Protein AF-A0A4P9Z261-F1 (afdb_monomer)

Mean predicted aligned error: 14.01 Å

InterPro domains:
  IPR010482 TECPR1-like, DysF domain [PF06398] (8-209)
  IPR052816 Peroxisomal Membrane Protein PEX28-32 [PTHR28304] (6-198)

Organism: NCBI:txid1712513

Secondary structure (DSSP, 8-state):
-----------HHHHHHHHHHHHHHHHHHHHHHHHHHHHHHTTSSHHHHHHHHHHHHHHTTSHHHHHHHHHHHHHHHHHHHHHHHHHHHHHHHHT-PPPP-------PPP------STHHHHHHHHHHHHHHHHHHHHHHHHHHHHHHHHHTSTTSHHHHHHHHHHHHHHHHHHHHHHHHS-HHHHHHHHHHHHHHHTSHHHHHHHHHHHHHHHHHHHHHHHTS--PPP-----

Radius of gyration: 29.25 Å; Cα contacts (8 Å, |Δi|>4): 83; chains: 1; bounding box: 106×63×61 Å

Sequence (234 aa):
MARSIQPLSLNLVTRTPKNTQRFVQRAGALGAAENAVKYIMTWQSPSTTMLCMVGYALLCLYPILITIIPHLVILHLIISNYFKRAQEIAMVRSGKRSPRRQEKQQHSPFIPLSVSSAASVAEYKANMQYIQNFMGTFADTYDVVAAQLHHLSWADPQYTANLFKMVLGAIAGTLLVFYIVPTHWIFLAVGEFAFVANTAVVKAFADTIVPVLLERANVKLGNAPRFPPKQAKR

pLDDT: mean 77.03, std 15.09, range [32.34, 92.38]

Structure (mmCIF, N/CA/C/O backbone):
data_AF-A0A4P9Z261-F1
#
_entry.id   AF-A0A4P9Z261-F1
#
loop_
_atom_site.group_PDB
_atom_site.id
_atom_site.type_symbol
_atom_site.label_atom_id
_atom_site.label_alt_id
_atom_site.label_comp_id
_atom_site.label_asym_id
_atom_site.label_entity_id
_atom_site.label_seq_id
_atom_site.pdbx_PDB_ins_code
_atom_site.Cartn_x
_atom_site.Cartn_y
_atom_site.Cartn_z
_atom_site.occupancy
_atom_site.B_iso_or_equiv
_atom_site.auth_seq_id
_atom_site.auth_comp_id
_atom_site.auth_asym_id
_atom_site.auth_atom_id
_atom_site.pdbx_PDB_model_num
ATOM 1 N N . MET A 1 1 ? 61.392 -6.344 -3.416 1.00 40.34 1 MET A N 1
ATOM 2 C CA . MET A 1 1 ? 60.302 -5.434 -2.995 1.00 40.34 1 MET A CA 1
ATOM 3 C C . MET A 1 1 ? 59.003 -6.227 -2.920 1.00 40.34 1 MET A C 1
ATOM 5 O O . MET A 1 1 ? 58.372 -6.450 -3.945 1.00 40.34 1 MET A O 1
ATOM 9 N N . ALA A 1 2 ? 58.646 -6.735 -1.738 1.00 37.25 2 ALA A N 1
ATOM 10 C CA . ALA A 1 2 ? 57.408 -7.484 -1.537 1.00 37.25 2 ALA A CA 1
ATOM 11 C C . ALA A 1 2 ? 56.255 -6.500 -1.285 1.00 37.25 2 ALA A C 1
ATOM 13 O O . ALA A 1 2 ? 56.288 -5.730 -0.328 1.00 37.25 2 ALA A O 1
ATOM 14 N N . ARG A 1 3 ? 55.258 -6.496 -2.174 1.00 44.88 3 ARG A N 1
ATOM 15 C CA . ARG A 1 3 ? 54.004 -5.752 -2.003 1.00 44.88 3 ARG A CA 1
ATOM 16 C C . ARG A 1 3 ? 53.225 -6.419 -0.870 1.00 44.88 3 ARG A C 1
ATOM 18 O O . ARG A 1 3 ? 52.792 -7.559 -1.021 1.00 44.88 3 ARG A O 1
ATOM 25 N N . SER A 1 4 ? 53.060 -5.731 0.254 1.00 46.19 4 SER A N 1
ATOM 26 C CA . SER A 1 4 ? 52.169 -6.170 1.323 1.00 46.19 4 SER A CA 1
ATOM 27 C C . SER A 1 4 ? 50.731 -6.172 0.801 1.00 46.19 4 SER A C 1
ATOM 29 O O . SER A 1 4 ? 50.139 -5.133 0.516 1.00 46.19 4 SER A O 1
ATOM 31 N N . ILE A 1 5 ? 50.167 -7.366 0.643 1.00 52.31 5 ILE A N 1
ATOM 32 C CA . ILE A 1 5 ? 48.731 -7.551 0.461 1.00 52.31 5 ILE A CA 1
ATOM 33 C C . ILE A 1 5 ? 48.114 -7.232 1.824 1.00 52.31 5 ILE A C 1
ATOM 35 O O . ILE A 1 5 ? 48.083 -8.084 2.707 1.00 52.31 5 IL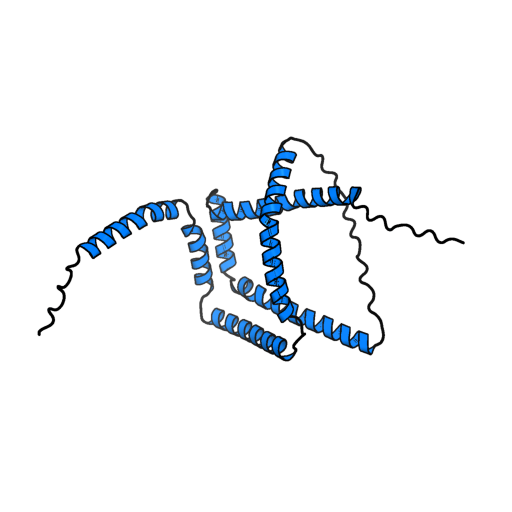E A O 1
ATOM 39 N N . GLN A 1 6 ? 47.689 -5.985 2.039 1.00 54.00 6 GLN A N 1
ATOM 40 C CA . GLN A 1 6 ? 46.790 -5.668 3.146 1.00 54.00 6 GLN A CA 1
ATOM 41 C C . GLN A 1 6 ? 45.538 -6.532 2.951 1.00 54.00 6 GLN A C 1
ATOM 43 O O . GLN A 1 6 ? 44.856 -6.355 1.935 1.00 54.00 6 GLN A O 1
ATOM 48 N N . PRO A 1 7 ? 45.209 -7.472 3.860 1.00 48.69 7 PRO A N 1
ATOM 49 C CA . PRO A 1 7 ? 43.904 -8.091 3.796 1.00 48.69 7 PRO A CA 1
ATOM 50 C C . PRO A 1 7 ? 42.915 -6.952 4.008 1.00 48.69 7 PRO A C 1
ATOM 52 O O . PRO A 1 7 ? 43.017 -6.210 4.986 1.00 48.69 7 PRO A O 1
ATOM 55 N N . LEU A 1 8 ? 41.994 -6.770 3.065 1.00 55.62 8 LEU A N 1
ATOM 56 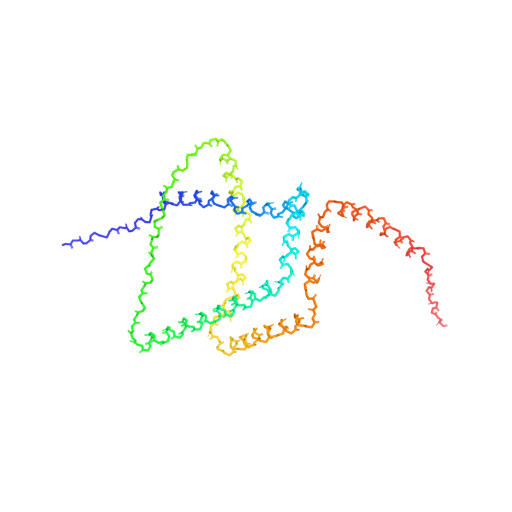C CA . LEU A 1 8 ? 40.829 -5.923 3.258 1.00 55.62 8 LEU A CA 1
ATOM 57 C C . LEU A 1 8 ? 40.027 -6.571 4.395 1.00 55.62 8 LEU A C 1
ATOM 59 O O . LEU A 1 8 ? 39.125 -7.369 4.148 1.00 55.62 8 LEU A O 1
ATOM 63 N N . SER A 1 9 ? 40.434 -6.325 5.644 1.00 56.72 9 SER A N 1
ATOM 64 C CA . SER A 1 9 ? 39.784 -6.841 6.836 1.00 56.72 9 SER A CA 1
ATOM 65 C C . SER A 1 9 ? 38.456 -6.117 6.920 1.00 56.72 9 SER A C 1
ATOM 67 O O . SER A 1 9 ? 38.312 -5.000 7.420 1.00 56.72 9 SER A O 1
ATOM 69 N N . LEU A 1 10 ? 37.469 -6.741 6.291 1.00 58.31 10 LEU A N 1
ATOM 70 C CA . LEU A 1 10 ? 36.079 -6.375 6.381 1.00 58.31 10 LEU A CA 1
ATOM 71 C C . LEU A 1 10 ? 35.785 -6.371 7.888 1.00 58.31 10 LEU A C 1
ATOM 73 O O . LEU A 1 10 ? 35.791 -7.422 8.523 1.00 58.31 10 LEU A O 1
ATOM 77 N N . ASN A 1 11 ? 35.679 -5.175 8.481 1.00 63.56 11 ASN A N 1
ATOM 78 C CA . ASN A 1 11 ? 35.561 -4.936 9.925 1.00 63.56 11 ASN A CA 1
ATOM 79 C C . ASN A 1 11 ? 34.188 -5.420 10.450 1.00 63.56 11 ASN A C 1
ATOM 81 O O . ASN A 1 11 ? 33.445 -4.661 11.068 1.00 63.56 11 ASN A O 1
ATOM 85 N N . LEU A 1 12 ? 33.810 -6.669 10.166 1.00 66.38 12 LEU A N 1
ATOM 86 C CA . LEU A 1 12 ? 32.519 -7.270 10.497 1.00 66.38 12 LEU A CA 1
ATOM 87 C C . LEU A 1 12 ? 32.333 -7.329 12.004 1.00 66.38 12 LEU A C 1
ATOM 89 O O . LEU A 1 12 ? 31.300 -6.920 12.517 1.00 66.38 12 LEU A O 1
ATOM 93 N N . VAL A 1 13 ? 33.360 -7.779 12.722 1.00 71.31 13 VAL A N 1
ATOM 94 C CA . VAL A 1 13 ? 33.266 -8.026 14.165 1.00 71.31 13 VAL A CA 1
ATOM 95 C C . VAL A 1 13 ? 33.044 -6.726 14.948 1.00 71.31 13 VAL A C 1
ATOM 97 O O . VAL A 1 13 ? 32.365 -6.729 15.968 1.00 71.31 13 VAL A O 1
ATOM 100 N N . THR A 1 14 ? 33.543 -5.589 14.453 1.00 68.44 14 THR A N 1
ATOM 101 C CA . THR A 1 14 ? 33.426 -4.292 15.142 1.00 68.44 14 THR A CA 1
ATOM 102 C C . THR A 1 14 ? 32.333 -3.387 14.573 1.00 68.44 14 THR A C 1
ATOM 104 O O . THR A 1 14 ? 31.726 -2.621 15.327 1.00 68.44 14 THR A O 1
ATOM 107 N N . ARG A 1 15 ? 32.051 -3.441 13.262 1.00 69.00 15 ARG A N 1
ATOM 108 C CA . ARG A 1 15 ? 31.042 -2.579 12.622 1.00 69.00 15 ARG A CA 1
ATOM 109 C C . ARG A 1 15 ? 29.670 -3.218 12.482 1.00 69.00 15 ARG A C 1
ATOM 111 O O . ARG A 1 15 ? 28.689 -2.485 12.584 1.00 69.00 15 ARG A O 1
ATOM 118 N N . THR A 1 16 ? 29.568 -4.530 12.276 1.00 77.00 16 THR A N 1
ATOM 119 C CA . THR A 1 16 ? 28.262 -5.190 12.122 1.00 77.00 16 THR A CA 1
ATOM 120 C C . THR A 1 16 ? 27.400 -5.024 13.372 1.00 77.00 16 THR A C 1
ATOM 122 O O . THR A 1 16 ? 26.280 -4.545 13.217 1.00 77.00 16 THR A O 1
ATOM 125 N N . PRO A 1 17 ? 27.895 -5.254 14.608 1.00 77.81 17 PRO A N 1
ATOM 126 C CA . PRO A 1 17 ? 27.075 -5.061 15.805 1.00 77.81 17 PRO A CA 1
ATOM 127 C C . PRO A 1 17 ? 26.561 -3.624 15.947 1.00 77.81 17 PRO A C 1
ATOM 129 O O . PRO A 1 17 ? 25.385 -3.411 16.225 1.00 77.81 17 PRO A O 1
ATOM 132 N N . LYS A 1 18 ? 27.414 -2.625 15.670 1.00 72.56 18 LYS A N 1
ATOM 133 C CA . LYS A 1 18 ? 27.039 -1.202 15.737 1.00 72.56 18 LYS A CA 1
ATOM 134 C C . LYS A 1 18 ? 25.989 -0.827 14.687 1.00 72.56 18 LYS A C 1
ATOM 136 O O . LYS A 1 18 ? 25.045 -0.099 14.988 1.00 72.56 18 LYS A O 1
ATOM 141 N N . ASN A 1 19 ? 26.133 -1.329 13.462 1.00 76.50 19 ASN A N 1
ATOM 142 C CA . ASN A 1 19 ? 25.175 -1.084 12.386 1.00 76.50 19 ASN A CA 1
ATOM 143 C C . ASN A 1 19 ? 23.840 -1.796 12.642 1.00 76.50 19 ASN A C 1
ATOM 145 O O . ASN A 1 19 ? 22.790 -1.186 12.450 1.00 76.50 19 ASN A O 1
ATOM 149 N N . THR A 1 20 ? 23.870 -3.037 13.130 1.00 81.94 20 THR A N 1
ATOM 150 C CA . THR A 1 20 ? 22.670 -3.798 13.502 1.00 81.94 20 THR A CA 1
ATOM 151 C C . THR A 1 20 ? 21.949 -3.142 14.670 1.00 81.94 20 THR A C 1
ATOM 153 O O . THR A 1 20 ? 20.739 -2.964 14.606 1.00 81.94 20 THR A O 1
ATOM 156 N N . GLN A 1 21 ? 22.668 -2.680 15.695 1.00 80.56 21 GLN A N 1
ATOM 157 C CA . GLN A 1 21 ? 22.062 -1.938 16.799 1.00 80.56 21 GLN A CA 1
ATOM 158 C C . GLN A 1 21 ? 21.349 -0.676 16.294 1.00 80.56 21 GLN A C 1
ATOM 160 O O . GLN A 1 21 ? 20.202 -0.423 16.659 1.00 80.56 21 GLN A O 1
ATOM 165 N N . ARG A 1 22 ? 21.987 0.085 15.396 1.00 75.50 22 ARG A N 1
ATOM 166 C CA . ARG A 1 22 ? 21.366 1.266 14.781 1.00 75.50 22 ARG A CA 1
ATOM 167 C C . ARG A 1 22 ? 20.146 0.908 13.930 1.00 75.50 22 ARG A C 1
ATOM 169 O O . ARG A 1 22 ? 19.166 1.650 13.929 1.00 75.50 22 ARG A O 1
ATOM 176 N N . PHE A 1 23 ? 20.205 -0.199 13.195 1.00 82.19 23 PHE A N 1
ATOM 177 C CA . PHE A 1 23 ? 19.080 -0.707 12.415 1.00 82.19 23 PHE A CA 1
ATOM 178 C C . PHE A 1 23 ? 17.898 -1.060 13.321 1.00 82.19 23 PHE A C 1
ATOM 180 O O . PHE A 1 23 ? 16.792 -0.594 13.077 1.00 82.19 23 PHE A O 1
ATOM 187 N N . VAL A 1 24 ? 18.142 -1.779 14.415 1.00 84.50 24 VAL A N 1
ATOM 188 C CA . VAL A 1 24 ? 17.110 -2.221 15.366 1.00 84.50 24 VAL A CA 1
ATOM 189 C C . VAL A 1 24 ? 16.448 -1.044 16.067 1.00 84.50 24 VAL A C 1
ATOM 191 O O . VAL A 1 24 ? 15.228 -1.006 16.194 1.00 84.50 24 VAL A O 1
ATOM 194 N N . GLN A 1 25 ? 17.229 -0.035 16.450 1.00 81.19 25 GLN A N 1
ATOM 195 C CA . GLN A 1 25 ? 16.688 1.202 17.017 1.00 81.19 25 GLN A CA 1
ATOM 196 C C . GLN A 1 25 ? 15.780 1.943 16.027 1.00 81.19 25 GLN A C 1
ATOM 198 O O . GLN A 1 25 ? 14.743 2.471 16.415 1.00 81.19 25 GLN A O 1
ATOM 203 N N . ARG A 1 26 ? 16.136 1.965 14.736 1.00 78.50 26 ARG A N 1
ATOM 204 C CA . ARG A 1 26 ? 15.316 2.601 13.692 1.00 78.50 26 ARG A CA 1
ATOM 205 C C . ARG A 1 26 ? 14.093 1.775 13.309 1.00 78.50 26 ARG A C 1
ATOM 207 O O . ARG A 1 26 ? 13.057 2.356 13.008 1.00 78.50 26 ARG A O 1
ATOM 214 N N . ALA A 1 27 ? 14.197 0.449 13.345 1.00 80.75 27 ALA A N 1
ATOM 215 C CA . ALA A 1 27 ? 13.081 -0.449 13.073 1.00 80.75 27 ALA A CA 1
ATOM 216 C C . ALA A 1 27 ? 11.939 -0.267 14.085 1.00 80.75 27 ALA A C 1
ATOM 218 O O . ALA A 1 27 ? 10.779 -0.406 13.711 1.00 80.75 27 ALA A O 1
ATOM 219 N N . GLY A 1 28 ? 12.246 0.140 15.322 1.00 81.50 28 GLY A N 1
ATOM 220 C CA . GLY A 1 28 ? 11.226 0.502 16.309 1.00 81.50 28 GLY A CA 1
ATOM 221 C C . GLY A 1 28 ? 10.302 1.634 15.860 1.00 81.50 28 GLY A C 1
ATOM 222 O O . GLY A 1 28 ? 9.102 1.566 16.099 1.00 81.50 28 GLY A O 1
ATOM 223 N N . ALA A 1 29 ? 10.812 2.632 15.130 1.00 83.00 29 ALA A N 1
ATOM 224 C CA . ALA A 1 29 ? 9.970 3.696 14.578 1.00 83.00 29 ALA A CA 1
ATOM 225 C C . ALA A 1 29 ? 8.998 3.166 13.508 1.00 83.00 29 ALA A C 1
ATOM 227 O O . ALA A 1 29 ? 7.858 3.619 13.433 1.00 83.00 29 ALA A O 1
ATOM 228 N N . LEU A 1 30 ? 9.430 2.183 12.710 1.00 84.69 30 LEU A N 1
ATOM 229 C CA . LEU A 1 30 ? 8.577 1.533 11.713 1.00 84.69 30 LEU A CA 1
ATOM 230 C C . LEU A 1 30 ? 7.489 0.681 12.385 1.00 84.69 30 LEU A C 1
ATOM 232 O O . LEU A 1 30 ? 6.319 0.796 12.027 1.00 84.69 30 LEU A O 1
ATOM 236 N N . GLY A 1 31 ? 7.851 -0.087 13.417 1.00 84.81 31 GLY A N 1
ATOM 237 C CA . GLY A 1 31 ? 6.887 -0.845 14.217 1.00 84.81 31 GLY A CA 1
ATOM 238 C C . GLY A 1 31 ? 5.896 0.052 14.963 1.00 84.81 31 GLY A C 1
ATOM 239 O O . GLY A 1 31 ? 4.706 -0.249 15.012 1.00 84.81 31 GLY A O 1
ATOM 240 N N . ALA A 1 32 ? 6.347 1.197 15.484 1.00 85.50 32 ALA A N 1
ATOM 241 C CA . ALA A 1 32 ? 5.471 2.195 16.093 1.00 85.50 32 ALA A CA 1
ATOM 242 C C . ALA A 1 32 ? 4.489 2.796 15.075 1.00 85.50 32 ALA A C 1
ATOM 244 O O . ALA A 1 32 ? 3.315 2.959 15.398 1.00 85.50 32 ALA A O 1
ATOM 245 N N . ALA A 1 33 ? 4.935 3.073 13.846 1.00 86.69 33 ALA A N 1
ATOM 246 C CA . ALA A 1 33 ? 4.063 3.558 12.778 1.00 86.69 33 ALA A CA 1
ATOM 247 C C . ALA A 1 33 ? 2.996 2.519 12.395 1.00 86.69 33 ALA A C 1
ATOM 249 O O . ALA A 1 33 ? 1.818 2.856 12.291 1.00 86.69 33 ALA A O 1
ATOM 250 N N . GLU A 1 34 ? 3.379 1.249 12.252 1.00 89.19 34 GLU A N 1
ATOM 251 C CA . GLU A 1 34 ? 2.431 0.162 11.988 1.00 89.19 34 GLU A CA 1
ATOM 252 C C . GLU A 1 34 ? 1.410 0.010 13.124 1.00 89.19 34 GLU A C 1
ATOM 254 O O . GLU A 1 34 ? 0.204 -0.086 12.881 1.00 89.19 34 GLU A O 1
ATOM 259 N N . ASN A 1 35 ? 1.879 0.045 14.373 1.00 87.50 35 ASN A N 1
ATOM 260 C CA . ASN A 1 35 ? 1.012 -0.010 15.543 1.00 87.50 35 ASN A CA 1
ATOM 261 C C . ASN A 1 35 ? 0.086 1.204 15.620 1.00 87.50 35 ASN A C 1
ATOM 263 O O . ASN A 1 35 ? -1.070 1.033 15.984 1.00 87.50 35 ASN A O 1
ATOM 267 N N . ALA A 1 36 ? 0.538 2.398 15.232 1.00 87.12 36 ALA A N 1
ATOM 268 C CA . ALA A 1 36 ? -0.306 3.587 15.158 1.00 87.12 36 ALA A CA 1
ATOM 269 C C . ALA A 1 36 ? -1.416 3.428 14.106 1.00 87.12 36 ALA A C 1
ATOM 271 O O . ALA A 1 36 ? -2.572 3.735 14.390 1.00 87.12 36 ALA A O 1
ATOM 272 N N . VAL A 1 37 ? -1.105 2.879 12.926 1.00 87.44 37 VAL A N 1
ATOM 273 C CA . VAL A 1 37 ? -2.120 2.576 11.900 1.00 87.44 37 VAL A CA 1
ATOM 274 C C . VAL A 1 37 ? -3.140 1.570 12.431 1.00 87.44 37 VAL A C 1
ATOM 276 O O . VAL A 1 37 ? -4.344 1.801 12.326 1.00 87.44 37 VAL A O 1
ATOM 279 N N . LYS A 1 38 ? -2.681 0.484 13.063 1.00 87.06 38 LYS A N 1
ATOM 280 C CA . LYS A 1 38 ? -3.559 -0.511 13.701 1.00 87.06 38 LYS A CA 1
ATOM 281 C C . LYS A 1 38 ? -4.399 0.105 14.819 1.00 87.06 38 LYS A C 1
ATOM 283 O O . LYS A 1 38 ? -5.580 -0.207 14.938 1.00 87.06 38 LYS A O 1
ATOM 288 N N . TYR A 1 39 ? -3.811 0.984 15.618 1.00 87.62 39 TYR A N 1
ATOM 289 C CA . TYR A 1 39 ? -4.461 1.683 16.722 1.00 87.62 39 TYR A CA 1
ATOM 290 C C . TYR A 1 39 ? -5.597 2.591 16.231 1.00 87.62 39 TYR A C 1
ATOM 292 O O . TYR A 1 39 ? -6.704 2.528 16.765 1.00 87.62 39 TYR A O 1
ATOM 300 N N . ILE A 1 40 ? -5.352 3.355 15.160 1.00 88.50 40 ILE A N 1
ATOM 301 C CA . ILE A 1 40 ? -6.361 4.182 14.482 1.00 88.50 40 ILE A CA 1
ATOM 302 C C . ILE A 1 40 ? -7.449 3.291 13.873 1.00 88.50 40 ILE A C 1
ATOM 304 O O . ILE A 1 40 ? -8.633 3.502 14.114 1.00 88.50 40 ILE A O 1
ATOM 308 N N . MET A 1 41 ? -7.070 2.242 13.135 1.00 84.81 41 MET A N 1
ATOM 309 C CA . MET A 1 41 ? -8.047 1.328 12.538 1.00 84.81 41 MET A CA 1
ATOM 310 C C . MET A 1 41 ? -8.929 0.650 13.591 1.00 84.81 41 MET A C 1
ATOM 312 O O . MET A 1 41 ? -10.112 0.450 13.343 1.00 84.81 41 MET A O 1
ATOM 316 N N . THR A 1 42 ? -8.385 0.288 14.755 1.00 86.19 42 THR A N 1
ATOM 317 C CA . THR A 1 42 ? -9.122 -0.383 15.845 1.00 86.19 42 THR A CA 1
ATOM 318 C C . THR A 1 42 ? -9.900 0.567 16.756 1.00 86.19 42 THR A C 1
ATOM 320 O O . THR A 1 42 ? -10.489 0.102 17.730 1.00 86.19 42 THR A O 1
ATOM 323 N N . TRP A 1 43 ? -9.958 1.867 16.438 1.00 86.75 43 TRP A N 1
ATOM 324 C CA . TRP A 1 43 ? -10.710 2.876 17.197 1.00 86.75 43 TRP A CA 1
ATOM 325 C C . TRP A 1 43 ? -10.295 3.012 18.670 1.00 86.75 43 TRP A C 1
ATOM 327 O O . TRP A 1 43 ? -11.112 3.386 19.512 1.00 86.75 43 TRP A O 1
ATOM 337 N N . GLN A 1 44 ? -9.033 2.739 19.017 1.00 85.69 44 GLN A N 1
ATOM 338 C CA . GLN A 1 44 ? -8.611 2.818 20.420 1.00 85.69 44 GLN A CA 1
ATOM 339 C C . GLN A 1 44 ? -8.609 4.255 20.974 1.00 85.69 44 GLN A C 1
ATOM 341 O O . GLN A 1 44 ? -8.956 4.444 22.139 1.00 85.69 44 GLN A O 1
ATOM 346 N N . SER A 1 45 ? -8.286 5.271 20.157 1.00 86.62 45 SER A N 1
ATOM 347 C CA . SER A 1 45 ? -8.603 6.676 20.462 1.00 86.62 45 SER A CA 1
ATOM 348 C C . SER A 1 45 ? -9.614 7.233 19.450 1.00 86.62 45 SER A C 1
ATOM 350 O O . SER A 1 45 ? -9.276 7.485 18.286 1.00 86.62 45 SER A O 1
ATOM 352 N N . PRO A 1 46 ? -10.874 7.471 19.851 1.00 84.62 46 PRO A N 1
ATOM 353 C CA . PRO A 1 46 ? -11.898 7.923 18.914 1.00 84.62 46 PRO A CA 1
ATOM 354 C C . PRO A 1 46 ? -11.609 9.327 18.366 1.00 84.62 46 PRO A C 1
ATOM 356 O O . PRO A 1 46 ? -11.879 9.586 17.201 1.00 84.62 46 PRO A O 1
ATOM 359 N N . SER A 1 47 ? -10.999 10.224 19.149 1.00 89.19 47 SER A N 1
ATOM 360 C CA . SER A 1 47 ? -10.682 11.592 18.712 1.00 89.19 47 SER A CA 1
ATOM 361 C C . SER A 1 47 ? -9.624 11.638 17.603 1.00 89.19 47 SER A C 1
ATOM 363 O O . SER A 1 47 ? -9.825 12.304 16.589 1.00 89.19 47 SER A O 1
ATOM 365 N N . THR A 1 48 ? -8.517 10.904 17.756 1.00 87.62 48 THR A N 1
ATOM 366 C CA 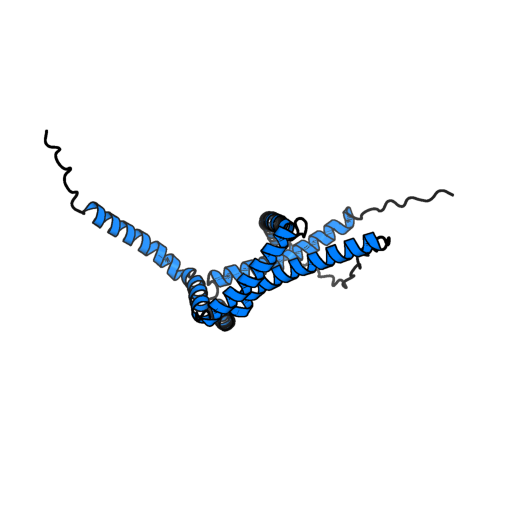. THR A 1 48 ? -7.477 10.803 16.718 1.00 87.62 48 THR A CA 1
ATOM 367 C C . THR A 1 48 ? -8.007 10.081 15.487 1.00 87.62 48 THR A C 1
ATOM 369 O O . THR A 1 48 ? -7.730 10.504 14.370 1.00 87.62 48 THR A O 1
ATOM 372 N N . THR A 1 49 ? -8.808 9.031 15.684 1.00 90.25 49 THR A N 1
ATOM 373 C CA . THR A 1 49 ? -9.406 8.272 14.578 1.00 90.25 49 THR A CA 1
ATOM 374 C C . THR A 1 49 ? -10.359 9.139 13.763 1.00 90.25 49 THR A C 1
ATOM 376 O O . THR A 1 49 ? -10.214 9.201 12.548 1.00 90.25 49 THR A O 1
ATOM 379 N N . MET A 1 50 ? -11.239 9.902 14.418 1.00 88.44 50 MET A N 1
ATOM 380 C CA . MET A 1 50 ? -12.122 10.865 13.752 1.00 88.44 50 MET A CA 1
ATOM 381 C C . MET A 1 50 ? -11.338 11.931 12.983 1.00 88.44 50 MET A C 1
ATOM 383 O O . MET A 1 50 ? -11.668 12.227 11.838 1.00 88.44 50 MET A O 1
ATOM 387 N N . LEU A 1 51 ? -10.266 12.481 13.566 1.00 91.50 51 LEU A N 1
ATOM 388 C CA . LEU A 1 51 ? -9.406 13.437 12.865 1.00 91.50 51 LEU A CA 1
ATOM 389 C C . LEU A 1 51 ? -8.751 12.809 11.622 1.00 91.50 51 LEU A C 1
ATOM 391 O O . LEU A 1 51 ? -8.699 13.441 10.567 1.00 91.50 51 LEU A O 1
ATOM 395 N N . CYS A 1 52 ? -8.280 11.564 11.724 1.00 88.81 52 CYS A N 1
ATOM 396 C CA . CYS A 1 52 ? -7.734 10.818 10.593 1.00 88.81 52 CYS A CA 1
ATOM 397 C C . CYS A 1 52 ? -8.792 10.509 9.527 1.00 88.81 52 CYS A C 1
ATOM 399 O O . CYS A 1 52 ? -8.469 10.593 8.346 1.00 88.81 52 CYS A O 1
ATOM 401 N N . MET A 1 53 ? -10.033 10.205 9.914 1.00 88.50 53 MET A N 1
ATOM 402 C CA . MET A 1 53 ? -11.149 9.991 8.985 1.00 88.50 53 MET A CA 1
ATOM 403 C C . MET A 1 53 ? -11.500 11.277 8.244 1.00 88.50 53 MET A C 1
ATOM 405 O O . MET A 1 53 ? -11.560 11.272 7.022 1.00 88.50 53 MET A O 1
ATOM 409 N N . VAL A 1 54 ? -11.577 12.417 8.937 1.00 89.50 54 VAL A N 1
ATOM 410 C CA . VAL A 1 54 ? -11.750 13.726 8.282 1.00 89.50 54 VAL A CA 1
ATOM 411 C C . VAL A 1 54 ? -10.588 14.021 7.327 1.00 89.50 54 VAL A C 1
ATOM 413 O O . VAL A 1 54 ? -10.810 14.435 6.191 1.00 89.50 54 VAL A O 1
ATOM 416 N N . GLY A 1 55 ? -9.345 13.765 7.745 1.00 89.44 55 GLY A N 1
ATOM 417 C CA . GLY A 1 55 ? -8.173 13.904 6.876 1.00 89.44 55 GLY A CA 1
ATOM 418 C C . GLY A 1 55 ? -8.231 12.990 5.646 1.00 89.44 55 GLY A C 1
ATOM 419 O O . GLY A 1 55 ? -7.899 13.417 4.540 1.00 89.44 55 GLY A O 1
ATOM 420 N N . TYR A 1 56 ? -8.702 11.756 5.816 1.00 87.56 56 TYR A N 1
ATOM 421 C CA . TYR A 1 56 ? -8.916 10.799 4.734 1.00 87.56 56 TYR A CA 1
ATOM 422 C C . TYR A 1 56 ? -10.054 11.230 3.796 1.00 87.56 56 TYR A C 1
ATOM 424 O O . TYR A 1 56 ? -9.895 11.159 2.578 1.00 87.56 56 TYR A O 1
ATOM 432 N N . ALA A 1 57 ? -11.163 11.743 4.328 1.00 86.56 57 ALA A N 1
ATOM 433 C CA . ALA A 1 57 ? -12.269 12.285 3.548 1.00 86.56 57 ALA A CA 1
ATOM 434 C C . ALA A 1 57 ? -11.808 13.473 2.688 1.00 86.56 57 ALA A C 1
ATOM 436 O O . ALA A 1 57 ? -12.125 13.531 1.500 1.00 86.56 57 ALA A O 1
ATOM 437 N N . LEU A 1 58 ? -10.978 14.366 3.243 1.00 86.62 58 LEU A N 1
ATOM 438 C CA . LEU A 1 58 ? -10.346 15.455 2.490 1.00 86.62 58 LEU A CA 1
ATOM 439 C C . LEU A 1 58 ? -9.385 14.939 1.411 1.00 86.62 58 LEU A C 1
ATOM 441 O O . LEU A 1 58 ? -9.369 15.465 0.300 1.00 86.62 58 LEU A O 1
ATOM 445 N N . LEU A 1 59 ? -8.612 13.891 1.699 1.00 85.38 59 LEU A N 1
ATOM 446 C CA . LEU A 1 59 ? -7.747 13.248 0.708 1.00 85.38 59 LEU A CA 1
ATOM 447 C C . LEU A 1 59 ? -8.568 12.631 -0.444 1.00 85.38 59 LEU A C 1
ATOM 449 O O . LEU A 1 59 ? -8.166 12.706 -1.608 1.00 85.38 59 LEU A O 1
ATOM 453 N N . CYS A 1 60 ? -9.748 12.088 -0.140 1.00 84.62 60 CYS A N 1
ATOM 454 C CA . CYS A 1 60 ? -10.677 11.521 -1.118 1.00 84.62 60 CYS A CA 1
ATOM 455 C C . CYS A 1 60 ? -11.393 12.564 -1.989 1.00 84.62 60 CYS A C 1
ATOM 457 O O . CYS A 1 60 ? -11.990 12.170 -2.990 1.00 84.62 60 CYS A O 1
ATOM 459 N N . LEU A 1 61 ? -11.300 13.872 -1.696 1.00 82.00 61 LEU A N 1
ATOM 460 C CA . LEU A 1 61 ? -11.754 14.909 -2.638 1.00 82.00 61 LEU A CA 1
ATOM 461 C C . LEU A 1 61 ? -10.917 14.922 -3.930 1.00 82.00 61 LEU A C 1
ATOM 463 O O . LEU A 1 61 ? -11.423 15.329 -4.974 1.00 82.00 61 LEU A O 1
ATOM 467 N N . TYR A 1 62 ? -9.675 14.423 -3.892 1.00 83.25 62 TYR A N 1
ATOM 468 C CA . TYR A 1 62 ? -8.802 14.293 -5.065 1.00 83.25 62 TYR A CA 1
ATOM 469 C C . TYR A 1 62 ? -8.281 12.849 -5.242 1.00 83.25 62 TYR A C 1
ATOM 471 O O . TYR A 1 62 ? -7.066 12.623 -5.260 1.00 83.25 62 TYR A O 1
ATOM 479 N N . PRO A 1 63 ? -9.160 11.844 -5.456 1.00 79.75 63 PRO A N 1
ATOM 480 C CA . PRO A 1 63 ? -8.750 10.434 -5.537 1.00 79.75 63 PRO A CA 1
ATOM 481 C C . PRO A 1 63 ? -7.925 10.123 -6.793 1.00 79.75 63 PRO A C 1
ATOM 483 O O . PRO A 1 63 ? -7.273 9.078 -6.898 1.00 79.75 63 PRO A O 1
ATOM 486 N N . ILE A 1 64 ? -7.936 11.053 -7.752 1.00 80.50 64 ILE A N 1
ATOM 487 C CA . ILE A 1 64 ? -7.192 10.954 -9.002 1.00 80.50 64 ILE A CA 1
ATOM 488 C C . ILE A 1 64 ? -5.688 10.854 -8.743 1.00 80.50 64 ILE A C 1
ATOM 490 O O . ILE A 1 64 ? -5.006 10.073 -9.401 1.00 80.50 64 ILE A O 1
ATOM 494 N N . LEU A 1 65 ? -5.179 11.565 -7.730 1.00 78.56 65 LEU A N 1
ATOM 495 C CA . LEU A 1 65 ? -3.761 11.546 -7.391 1.00 78.56 65 LEU A CA 1
ATOM 496 C C . LEU A 1 65 ? -3.344 10.161 -6.881 1.00 78.56 65 LEU A C 1
ATOM 498 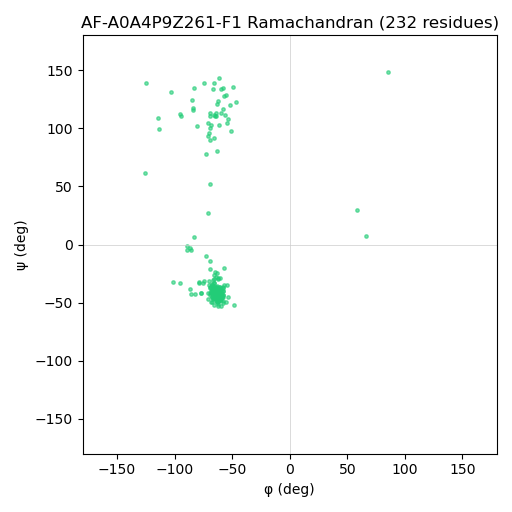O O . LEU A 1 65 ? -2.367 9.599 -7.366 1.00 78.56 65 LEU A O 1
ATOM 502 N N . ILE A 1 66 ? -4.133 9.575 -5.975 1.00 82.31 66 ILE A N 1
ATOM 503 C CA . ILE A 1 66 ? -3.873 8.239 -5.415 1.00 82.31 66 ILE A CA 1
ATOM 504 C C . ILE A 1 66 ? -3.864 7.176 -6.517 1.00 82.31 66 ILE A C 1
ATOM 506 O O . ILE A 1 66 ? -3.000 6.302 -6.529 1.00 82.31 66 ILE A O 1
ATOM 510 N N . THR A 1 67 ? -4.800 7.264 -7.462 1.00 83.50 67 THR A N 1
ATOM 511 C CA . THR A 1 67 ? -4.976 6.233 -8.494 1.00 83.50 67 THR A CA 1
ATOM 512 C C . THR A 1 67 ? -3.943 6.348 -9.620 1.00 83.50 67 THR A C 1
ATOM 514 O O . THR A 1 67 ? -3.508 5.337 -10.174 1.00 83.50 67 THR A O 1
ATOM 517 N N . ILE A 1 68 ? -3.492 7.560 -9.957 1.00 85.88 68 ILE A N 1
ATOM 518 C CA . ILE A 1 68 ? -2.512 7.778 -11.034 1.00 85.88 68 ILE A CA 1
ATOM 519 C C . ILE A 1 68 ? -1.076 7.468 -10.586 1.00 85.88 68 ILE A C 1
ATOM 521 O O . ILE A 1 68 ? -0.292 6.964 -11.392 1.00 85.88 68 ILE A O 1
ATOM 525 N N . ILE A 1 69 ? -0.723 7.699 -9.316 1.00 87.25 69 ILE A N 1
ATOM 526 C CA . ILE A 1 69 ? 0.629 7.434 -8.787 1.00 87.25 69 ILE A CA 1
ATOM 527 C C . ILE A 1 69 ? 1.177 6.037 -9.145 1.00 87.25 69 ILE A C 1
ATOM 529 O O . ILE A 1 69 ? 2.277 5.986 -9.702 1.00 87.25 69 ILE A O 1
ATOM 533 N N . PRO A 1 70 ? 0.481 4.906 -8.899 1.00 86.38 70 PRO A N 1
ATOM 534 C CA . PRO A 1 70 ? 1.027 3.585 -9.225 1.00 86.38 70 PRO A CA 1
ATOM 535 C C . PRO A 1 70 ? 1.303 3.417 -10.726 1.00 86.38 70 PRO A C 1
ATOM 537 O O . PRO A 1 70 ? 2.324 2.840 -11.103 1.00 86.38 70 PRO A O 1
ATOM 540 N N . HIS A 1 71 ? 0.457 3.989 -11.586 1.00 87.12 71 HIS A N 1
ATOM 541 C CA . HIS A 1 71 ? 0.665 3.981 -13.034 1.00 87.12 71 HIS A CA 1
ATOM 542 C C . HIS A 1 71 ? 1.916 4.778 -13.427 1.00 87.12 71 HIS A C 1
ATOM 544 O O . HIS A 1 71 ? 2.713 4.309 -14.242 1.00 87.12 71 HIS A O 1
ATOM 550 N N . LEU A 1 72 ? 2.134 5.947 -12.814 1.00 88.88 72 LEU A N 1
ATOM 551 C CA . LEU A 1 72 ? 3.327 6.766 -13.050 1.00 88.88 72 LEU A CA 1
ATOM 552 C C . LEU A 1 72 ? 4.608 6.082 -12.573 1.00 88.88 72 LEU A C 1
ATOM 554 O O . LEU A 1 72 ? 5.628 6.180 -13.252 1.00 88.88 72 LEU A O 1
ATOM 558 N N . VAL A 1 73 ? 4.570 5.372 -11.443 1.00 88.56 73 VAL A N 1
ATOM 559 C CA . VAL A 1 73 ? 5.724 4.609 -10.944 1.00 88.56 73 VAL A CA 1
ATOM 560 C C . VAL A 1 73 ? 6.103 3.510 -11.936 1.00 88.56 73 VAL A C 1
ATOM 562 O O . VAL A 1 73 ? 7.266 3.422 -12.327 1.00 88.56 73 VAL A O 1
ATOM 565 N N . ILE A 1 74 ? 5.133 2.717 -12.402 1.00 86.88 74 ILE A N 1
ATOM 566 C CA . ILE A 1 74 ? 5.371 1.666 -13.406 1.00 86.88 74 ILE A CA 1
ATOM 567 C C . ILE A 1 74 ? 5.925 2.275 -14.699 1.00 86.88 74 ILE A C 1
ATOM 569 O O . ILE A 1 74 ? 6.925 1.795 -15.235 1.00 86.88 74 ILE A O 1
ATOM 573 N N . LEU A 1 75 ? 5.326 3.370 -15.172 1.00 87.50 75 LEU A N 1
ATOM 574 C CA . LEU A 1 75 ? 5.774 4.087 -16.363 1.00 87.50 75 LEU A CA 1
ATOM 575 C C . LEU A 1 75 ? 7.219 4.589 -16.213 1.00 87.50 75 LEU A C 1
ATOM 577 O O . LEU A 1 75 ? 8.050 4.382 -17.099 1.00 87.50 75 LEU A O 1
ATOM 581 N N . HIS A 1 76 ? 7.539 5.196 -15.070 1.00 88.50 76 HIS A N 1
ATOM 582 C CA . HIS A 1 76 ? 8.879 5.675 -14.751 1.00 88.50 76 HIS A CA 1
ATOM 583 C C . HIS A 1 76 ? 9.901 4.534 -14.716 1.00 88.50 76 HIS A C 1
ATOM 585 O O . HIS A 1 76 ? 11.014 4.704 -15.220 1.00 88.50 76 HIS A O 1
ATOM 591 N N . LEU A 1 77 ? 9.538 3.368 -14.174 1.00 86.50 77 LEU A N 1
ATOM 592 C CA . LEU A 1 77 ? 10.399 2.185 -14.172 1.00 86.50 77 LEU A CA 1
ATOM 593 C C . LEU A 1 77 ? 10.669 1.678 -15.595 1.00 86.50 77 LEU A C 1
ATOM 595 O O . LEU A 1 77 ? 11.832 1.459 -15.937 1.00 86.50 77 LEU A O 1
ATOM 599 N N . ILE A 1 78 ? 9.640 1.557 -16.443 1.00 85.69 78 ILE A N 1
ATOM 600 C CA . ILE A 1 78 ? 9.790 1.116 -17.844 1.00 85.69 78 ILE A CA 1
ATOM 601 C C . ILE A 1 78 ? 10.713 2.068 -18.619 1.00 85.69 78 ILE A C 1
ATOM 603 O O . ILE A 1 78 ? 11.636 1.616 -19.305 1.00 85.69 78 ILE A O 1
ATOM 607 N N . ILE A 1 79 ? 10.501 3.382 -18.475 1.00 86.00 79 ILE A N 1
ATOM 608 C CA . ILE A 1 79 ? 11.309 4.422 -19.130 1.00 86.00 79 ILE A CA 1
ATOM 609 C C . ILE A 1 79 ? 12.748 4.407 -18.599 1.00 86.00 79 ILE A C 1
ATOM 611 O O . ILE A 1 79 ? 13.700 4.417 -19.378 1.00 86.00 79 ILE A O 1
ATOM 615 N N . SER A 1 80 ? 12.934 4.334 -17.281 1.00 84.94 80 SER A N 1
ATOM 616 C CA . SER A 1 80 ? 14.268 4.285 -16.671 1.00 84.94 80 SER A CA 1
ATOM 617 C C . SER A 1 80 ? 15.045 3.041 -17.105 1.00 84.94 80 SER A C 1
ATOM 619 O O . SER A 1 80 ? 16.239 3.127 -17.395 1.00 84.94 80 SER A O 1
ATOM 621 N N . ASN A 1 81 ? 14.376 1.889 -17.202 1.00 84.12 81 ASN A N 1
ATOM 622 C CA . ASN A 1 81 ? 14.975 0.655 -17.707 1.00 84.12 81 ASN A CA 1
ATOM 623 C C . ASN A 1 81 ? 15.314 0.752 -19.203 1.00 84.12 81 ASN A C 1
ATOM 625 O O . ASN A 1 81 ? 16.352 0.233 -19.618 1.00 84.12 81 ASN A O 1
ATOM 629 N N . TYR A 1 82 ? 14.501 1.455 -20.001 1.00 84.19 82 TYR A N 1
ATOM 630 C CA . TYR A 1 82 ? 14.804 1.728 -21.411 1.00 84.19 82 TYR A CA 1
ATOM 631 C C . TYR A 1 82 ? 16.083 2.557 -21.556 1.00 84.19 82 TYR A C 1
ATOM 633 O O . TYR A 1 82 ? 16.995 2.165 -22.283 1.00 84.19 82 TYR A O 1
ATOM 641 N N . PHE A 1 83 ? 16.180 3.675 -20.827 1.00 84.75 83 PHE A N 1
ATOM 642 C CA . PHE A 1 83 ? 17.353 4.550 -20.873 1.00 84.75 83 PHE A CA 1
ATOM 643 C C . PHE A 1 83 ? 18.627 3.835 -20.423 1.00 84.75 83 PHE A C 1
ATOM 645 O O . PHE A 1 83 ? 19.655 3.990 -21.079 1.00 84.75 83 PHE A O 1
ATOM 652 N N . LYS A 1 84 ? 18.565 3.013 -19.365 1.00 84.75 84 LYS A N 1
ATOM 653 C CA . LYS A 1 84 ? 19.708 2.195 -18.923 1.00 84.75 84 LYS A CA 1
ATOM 654 C C . LYS A 1 84 ? 20.199 1.266 -20.032 1.00 84.75 84 LYS A C 1
ATOM 656 O O . LYS A 1 84 ? 21.385 1.273 -20.345 1.00 84.75 84 LYS A O 1
ATOM 661 N N . ARG A 1 85 ? 19.292 0.537 -20.689 1.00 80.12 85 ARG A N 1
ATOM 662 C CA . ARG A 1 85 ? 19.649 -0.350 -21.806 1.00 80.12 85 ARG A CA 1
ATOM 663 C C . ARG A 1 85 ? 20.198 0.424 -23.007 1.00 80.12 85 ARG A C 1
ATOM 665 O O . ARG A 1 85 ? 21.189 0.014 -23.603 1.00 80.12 85 ARG A O 1
ATOM 672 N N . ALA A 1 86 ? 19.571 1.542 -23.371 1.00 81.44 86 ALA A N 1
ATOM 673 C CA . ALA A 1 86 ? 20.033 2.388 -24.471 1.00 81.44 86 ALA A CA 1
ATOM 674 C C . ALA A 1 86 ? 21.449 2.930 -24.205 1.00 81.44 86 ALA A C 1
ATOM 676 O O . ALA A 1 86 ? 22.290 2.939 -25.106 1.00 81.44 86 ALA A O 1
ATOM 677 N N . GLN A 1 87 ? 21.733 3.310 -22.956 1.00 82.56 87 GLN A N 1
ATOM 678 C CA . GLN A 1 87 ? 23.066 3.704 -22.509 1.00 82.56 87 GLN A CA 1
ATOM 679 C C . GLN A 1 87 ? 24.067 2.545 -22.576 1.00 82.56 87 GLN A C 1
ATOM 681 O O . GLN A 1 87 ? 25.160 2.740 -23.098 1.00 82.56 87 GLN A O 1
ATOM 686 N N . GLU A 1 88 ? 23.710 1.342 -22.122 1.00 80.06 88 GLU A N 1
ATOM 687 C CA . GLU A 1 88 ? 24.577 0.157 -22.221 1.00 80.06 88 GLU A CA 1
ATOM 688 C C . GLU A 1 88 ? 24.938 -0.174 -23.678 1.00 80.06 88 GLU A C 1
ATOM 690 O O . GLU A 1 88 ? 26.113 -0.361 -23.996 1.00 80.06 88 GLU A O 1
ATOM 695 N N . ILE A 1 89 ? 23.961 -0.161 -24.591 1.00 79.94 89 ILE A N 1
ATOM 696 C CA . ILE A 1 89 ? 24.191 -0.405 -26.026 1.00 79.94 89 ILE A CA 1
ATOM 697 C C . ILE A 1 89 ? 25.098 0.681 -26.630 1.00 79.94 89 ILE A C 1
ATOM 699 O O . ILE A 1 89 ? 25.999 0.372 -27.415 1.00 79.94 89 ILE A O 1
ATOM 703 N N . ALA A 1 90 ? 24.904 1.947 -26.248 1.00 79.31 90 ALA A N 1
ATOM 704 C CA . ALA A 1 90 ? 25.758 3.051 -26.683 1.00 79.31 90 ALA A CA 1
ATOM 705 C C . ALA A 1 90 ? 27.196 2.927 -26.140 1.00 79.31 90 ALA A C 1
ATOM 707 O O . ALA A 1 90 ? 28.151 3.201 -26.868 1.00 79.31 90 ALA A O 1
ATOM 708 N N . MET A 1 91 ? 27.371 2.466 -24.897 1.00 76.88 91 MET A N 1
ATOM 709 C CA . MET A 1 91 ? 28.687 2.230 -24.288 1.00 76.88 91 MET A CA 1
ATOM 710 C C . MET A 1 91 ? 29.432 1.067 -24.951 1.00 76.88 91 MET A C 1
ATOM 712 O O . MET A 1 91 ? 30.624 1.203 -25.234 1.00 76.88 91 MET A O 1
ATOM 716 N N . VAL A 1 92 ? 28.737 -0.035 -25.262 1.00 75.81 92 VAL A N 1
ATOM 717 C CA . VAL A 1 92 ? 29.303 -1.171 -26.013 1.00 75.81 92 VAL A CA 1
ATOM 718 C C . VAL A 1 92 ? 29.749 -0.724 -27.406 1.00 75.81 92 VAL A C 1
ATOM 720 O O . VAL A 1 92 ? 30.866 -1.034 -27.814 1.00 75.81 92 VAL A O 1
ATOM 723 N N . ARG A 1 93 ? 28.936 0.080 -28.106 1.00 74.81 93 ARG A N 1
ATOM 724 C CA . ARG A 1 93 ? 29.312 0.669 -29.406 1.00 74.81 93 ARG A CA 1
ATOM 725 C C . ARG A 1 93 ? 30.472 1.661 -29.318 1.00 74.81 93 ARG A C 1
ATOM 727 O O . ARG A 1 93 ? 31.250 1.754 -30.258 1.00 74.81 93 ARG A O 1
ATOM 734 N N . SER A 1 94 ? 30.596 2.396 -28.215 1.00 76.25 94 SER A N 1
ATOM 735 C CA . SER A 1 94 ? 31.654 3.396 -28.024 1.00 76.25 94 SER A CA 1
ATOM 736 C C . SER A 1 94 ? 32.968 2.809 -27.484 1.00 76.25 94 SER A C 1
ATOM 738 O O . SER A 1 94 ? 33.929 3.563 -27.326 1.00 76.25 94 SER A O 1
ATOM 740 N N . GLY A 1 95 ? 33.023 1.514 -27.143 1.00 64.25 95 GLY A N 1
ATOM 741 C CA . GLY A 1 95 ? 34.225 0.851 -26.616 1.00 64.25 95 GLY A CA 1
ATOM 742 C C . GLY A 1 95 ? 34.689 1.340 -25.233 1.00 64.25 95 GLY A C 1
ATOM 743 O O . GLY A 1 95 ? 35.753 0.943 -24.760 1.00 64.25 95 GLY A O 1
ATOM 744 N N . LYS A 1 96 ? 33.912 2.194 -24.556 1.00 59.72 96 LYS A N 1
ATOM 745 C CA . LYS A 1 96 ? 34.250 2.746 -23.236 1.00 59.72 96 LYS A CA 1
ATOM 746 C C . LYS A 1 96 ? 33.599 1.894 -22.144 1.00 59.72 96 LYS A C 1
ATOM 748 O O . LYS A 1 96 ? 32.381 1.902 -21.991 1.00 59.72 96 LYS A O 1
ATOM 753 N N . ARG A 1 97 ? 34.410 1.160 -21.367 1.00 51.44 97 ARG A N 1
ATOM 754 C CA . ARG A 1 97 ? 33.957 0.457 -20.150 1.00 51.44 97 ARG A CA 1
ATOM 755 C C . ARG A 1 97 ? 33.345 1.458 -19.164 1.00 51.44 97 ARG A C 1
ATOM 757 O O . ARG A 1 97 ? 33.935 2.504 -18.903 1.00 51.44 97 ARG A O 1
ATOM 764 N N . SER A 1 98 ? 32.188 1.099 -18.605 1.00 49.78 98 SER A N 1
ATOM 765 C CA . SER A 1 98 ? 31.456 1.888 -17.607 1.00 49.78 98 SER A CA 1
ATOM 766 C C . SER A 1 98 ? 32.369 2.349 -16.460 1.00 49.78 98 SER A C 1
ATOM 768 O O . SER A 1 98 ? 33.108 1.524 -15.912 1.00 49.78 98 SER A O 1
ATOM 770 N N . PRO A 1 99 ? 32.289 3.617 -16.012 1.00 47.38 99 PRO A N 1
ATOM 771 C CA . PRO A 1 99 ? 32.878 4.008 -14.743 1.00 47.38 99 PRO A CA 1
ATOM 772 C C . PRO A 1 99 ? 32.160 3.238 -13.631 1.00 47.38 99 PRO A C 1
ATOM 774 O O . PRO A 1 99 ? 30.938 3.286 -13.484 1.00 47.38 99 PRO A O 1
ATOM 777 N N . ARG A 1 100 ? 32.933 2.461 -12.875 1.00 41.78 100 ARG A N 1
ATOM 778 C CA . ARG A 1 100 ? 32.499 1.769 -11.661 1.00 41.78 100 ARG A CA 1
ATOM 779 C C . ARG A 1 100 ? 31.837 2.797 -10.742 1.00 41.78 100 ARG A C 1
ATOM 781 O O . ARG A 1 100 ? 32.484 3.770 -10.366 1.00 41.78 100 ARG A O 1
ATOM 788 N N . ARG A 1 101 ? 30.561 2.584 -10.404 1.00 39.94 101 ARG A N 1
ATOM 789 C CA . ARG A 1 101 ? 29.785 3.379 -9.439 1.00 39.94 101 ARG A CA 1
ATOM 790 C C . ARG A 1 101 ? 30.596 3.495 -8.144 1.00 39.94 101 ARG A C 1
ATOM 792 O O . ARG A 1 101 ? 30.635 2.554 -7.358 1.00 39.94 101 ARG A O 1
ATOM 799 N N . GLN A 1 102 ? 31.305 4.607 -7.959 1.00 33.19 102 GLN A N 1
ATOM 800 C CA . GLN A 1 102 ? 31.963 4.918 -6.697 1.00 33.19 102 GLN A CA 1
ATOM 801 C C . GLN A 1 102 ? 30.861 5.225 -5.690 1.00 33.19 102 GLN A C 1
ATOM 803 O O . GLN A 1 102 ? 30.126 6.205 -5.805 1.00 33.19 102 GLN A O 1
ATOM 808 N N . GLU A 1 103 ? 30.713 4.314 -4.741 1.00 37.47 103 GLU A N 1
ATOM 809 C CA . GLU A 1 103 ? 29.834 4.434 -3.595 1.00 37.47 103 GLU A CA 1
ATOM 810 C C . GLU A 1 103 ? 30.289 5.638 -2.763 1.00 37.47 103 GLU A C 1
ATOM 812 O O . GLU A 1 103 ? 31.317 5.612 -2.087 1.00 37.47 103 GLU A O 1
ATOM 817 N N . LYS A 1 104 ? 29.556 6.749 -2.883 1.00 32.34 104 LYS A N 1
ATOM 818 C CA . LYS A 1 104 ? 29.799 7.960 -2.105 1.00 32.34 104 LYS A CA 1
ATOM 819 C C . LYS A 1 104 ? 29.429 7.655 -0.656 1.00 32.34 104 LYS A C 1
ATOM 821 O O . LYS A 1 104 ? 28.255 7.613 -0.297 1.00 32.34 104 LYS A O 1
ATOM 826 N N . GLN A 1 105 ? 30.445 7.391 0.158 1.00 37.38 105 GLN A N 1
ATOM 827 C CA . GLN A 1 105 ? 30.319 7.089 1.577 1.00 37.38 105 GLN A CA 1
ATOM 828 C C . GLN A 1 105 ? 29.801 8.336 2.314 1.00 37.38 105 GLN A C 1
ATOM 830 O O . GLN A 1 105 ? 30.561 9.222 2.701 1.00 37.38 105 GLN A O 1
ATOM 835 N N . GLN A 1 106 ? 28.479 8.431 2.456 1.00 32.72 106 GLN A N 1
ATOM 836 C CA . GLN A 1 106 ? 27.796 9.507 3.168 1.00 32.72 106 GLN A CA 1
ATOM 837 C C . GLN A 1 106 ? 28.068 9.360 4.676 1.00 32.72 106 GLN A C 1
ATOM 839 O O . GLN A 1 106 ? 27.401 8.598 5.375 1.00 32.72 106 GLN A O 1
ATOM 844 N N . HIS A 1 107 ? 29.068 10.077 5.190 1.00 35.00 107 HIS A N 1
ATOM 845 C CA . HIS A 1 107 ? 29.224 10.294 6.627 1.00 35.00 107 HIS A CA 1
ATOM 846 C C . HIS A 1 107 ? 28.120 11.249 7.097 1.00 35.00 107 HIS A C 1
ATOM 848 O O . HIS A 1 107 ? 28.179 12.449 6.848 1.00 35.00 107 HIS A O 1
ATOM 854 N N . SER A 1 108 ? 27.097 10.721 7.769 1.00 38.19 108 SER A N 1
ATOM 855 C CA . SER A 1 108 ? 26.205 11.544 8.591 1.00 38.19 108 SER A CA 1
ATOM 856 C C . SER A 1 108 ? 26.841 11.755 9.969 1.00 38.19 108 SER A C 1
ATOM 858 O O . SER A 1 108 ? 27.312 10.771 10.550 1.00 38.19 108 SER A O 1
ATOM 860 N N . PRO A 1 109 ? 26.834 12.984 10.516 1.00 40.53 109 PRO A N 1
ATOM 861 C CA . PRO A 1 109 ? 27.340 13.246 11.856 1.00 40.53 109 PRO A CA 1
ATOM 862 C C . PRO A 1 109 ? 26.559 12.429 12.891 1.00 40.53 109 PRO A C 1
ATOM 864 O O . PRO A 1 109 ? 25.334 12.301 12.835 1.00 40.53 109 PRO A O 1
ATOM 867 N N . PHE A 1 110 ? 27.306 11.802 13.794 1.00 45.09 110 PHE A N 1
ATOM 868 C CA . PHE A 1 110 ? 26.798 10.949 14.857 1.00 45.09 110 PHE A CA 1
ATOM 869 C C . PHE A 1 110 ? 26.417 11.817 16.056 1.00 45.09 110 PHE A C 1
ATOM 871 O O . PHE A 1 110 ? 27.255 12.551 16.570 1.00 45.09 110 PHE A O 1
ATOM 878 N N . ILE A 1 111 ? 25.171 11.702 16.512 1.00 41.50 111 ILE A N 1
ATOM 879 C CA . ILE A 1 111 ? 24.775 12.149 17.848 1.00 41.50 111 ILE A CA 1
ATOM 880 C C . ILE A 1 111 ? 24.854 10.901 18.740 1.00 41.50 111 ILE A C 1
ATOM 882 O O . ILE A 1 111 ? 24.084 9.964 18.505 1.00 41.50 111 ILE A O 1
ATOM 886 N N . PRO A 1 112 ? 25.785 10.823 19.708 1.00 43.72 112 PRO A N 1
ATOM 887 C CA . PRO A 1 112 ? 25.802 9.737 20.679 1.00 43.72 112 PRO A CA 1
ATOM 888 C C . PRO A 1 112 ? 24.578 9.883 21.583 1.00 43.72 112 PRO A C 1
ATOM 890 O O . PRO A 1 112 ? 24.558 10.736 22.468 1.00 43.72 112 PRO A O 1
ATOM 893 N N . LEU A 1 113 ? 23.540 9.073 21.361 1.00 48.34 113 LEU A N 1
ATOM 894 C CA . LEU A 1 113 ? 22.433 9.004 22.307 1.00 48.34 113 LEU A CA 1
ATOM 895 C C . LEU A 1 113 ? 22.799 8.028 23.430 1.00 48.34 113 LEU A C 1
ATOM 897 O O . LEU A 1 113 ? 23.023 6.840 23.200 1.00 48.34 113 LEU A O 1
ATOM 901 N N . SER A 1 114 ? 22.898 8.592 24.630 1.00 44.62 114 SER A N 1
ATOM 902 C CA . SER A 1 114 ? 23.049 7.921 25.918 1.00 44.62 114 SER A CA 1
ATOM 903 C C . SER A 1 114 ? 22.064 6.756 26.060 1.00 44.62 114 SER A C 1
ATOM 905 O O . SER A 1 114 ? 20.852 6.938 25.957 1.00 44.62 114 SER A O 1
ATOM 907 N N . VAL A 1 115 ? 22.589 5.552 26.295 1.00 46.34 115 VAL A N 1
ATOM 908 C CA . VAL A 1 115 ? 21.787 4.390 26.687 1.00 46.34 115 VAL A CA 1
ATOM 909 C C . VAL A 1 115 ? 21.527 4.519 28.182 1.00 46.34 115 VAL A C 1
ATOM 911 O O . VAL A 1 115 ? 22.409 4.241 28.992 1.00 46.34 115 VAL A O 1
ATOM 914 N N . SER A 1 116 ? 20.325 4.953 28.548 1.00 44.28 116 SER A N 1
ATOM 915 C CA . SER A 1 116 ? 19.845 4.888 29.925 1.00 44.28 116 SER A CA 1
ATOM 916 C C . SER A 1 116 ? 18.514 4.142 29.992 1.00 44.28 116 SER A C 1
ATOM 918 O O . SER A 1 116 ? 17.616 4.365 29.179 1.00 44.28 116 SER A O 1
ATOM 920 N N . SER A 1 117 ? 18.402 3.306 31.026 1.00 47.66 117 SER A N 1
ATOM 921 C CA . SER A 1 117 ? 17.219 2.601 31.540 1.00 47.66 117 SER A CA 1
ATOM 922 C C . SER A 1 117 ? 16.836 1.252 30.912 1.00 47.66 117 SER A C 1
ATOM 924 O O . SER A 1 117 ? 17.017 0.992 29.723 1.00 47.66 117 SER A O 1
ATOM 926 N N . ALA A 1 118 ? 16.252 0.392 31.756 1.00 48.66 118 ALA A N 1
ATOM 927 C CA . ALA A 1 118 ? 15.669 -0.909 31.420 1.00 48.66 118 ALA A CA 1
ATOM 928 C C . ALA A 1 118 ? 14.568 -0.836 30.341 1.00 48.66 118 ALA A C 1
ATOM 930 O O . ALA A 1 118 ? 14.321 -1.836 29.663 1.00 48.66 118 ALA A O 1
ATOM 931 N N . ALA A 1 119 ? 13.973 0.346 30.120 1.00 52.28 119 ALA A N 1
ATOM 932 C CA . ALA A 1 119 ? 13.085 0.604 28.989 1.00 52.28 119 ALA A CA 1
ATOM 933 C C . ALA A 1 119 ? 13.797 0.344 27.651 1.00 52.28 119 ALA A C 1
ATOM 935 O O . ALA A 1 119 ? 13.229 -0.300 26.779 1.00 52.28 119 ALA A O 1
ATOM 936 N N . SER A 1 120 ? 15.089 0.683 27.534 1.00 71.81 120 SER A N 1
ATOM 937 C CA . SER A 1 120 ? 15.866 0.461 26.305 1.00 71.81 120 SER A CA 1
ATOM 938 C C . SER A 1 120 ? 16.092 -1.020 25.971 1.00 71.81 120 SER A C 1
ATOM 940 O O . SER A 1 120 ? 16.154 -1.373 24.797 1.00 71.81 120 SER A O 1
ATOM 942 N N . VAL A 1 121 ? 16.181 -1.908 26.972 1.00 79.19 121 VAL A N 1
ATOM 943 C CA . VAL A 1 121 ? 16.352 -3.358 26.751 1.00 79.19 121 VAL A CA 1
ATOM 944 C C . VAL A 1 121 ? 15.027 -3.997 26.343 1.00 79.19 121 VAL A C 1
ATOM 946 O O . VAL A 1 121 ? 14.996 -4.817 25.423 1.00 79.19 121 VAL A O 1
ATOM 949 N N . ALA A 1 122 ? 13.930 -3.605 26.995 1.00 80.12 122 ALA A N 1
ATOM 950 C CA . ALA A 1 122 ? 12.590 -4.057 26.634 1.00 80.12 122 ALA A CA 1
ATOM 951 C C . ALA A 1 122 ? 12.194 -3.570 25.229 1.00 80.12 122 ALA A C 1
ATOM 953 O O . ALA A 1 122 ? 11.760 -4.376 24.407 1.00 80.12 122 ALA A O 1
ATOM 954 N N . GLU A 1 123 ? 12.429 -2.293 24.919 1.00 82.44 123 GLU A N 1
ATOM 955 C CA . GLU A 1 123 ? 12.233 -1.711 23.586 1.00 82.44 123 GLU A CA 1
ATOM 956 C C . GLU A 1 123 ? 13.123 -2.382 22.540 1.00 82.44 123 GLU A C 1
ATOM 958 O O . GLU A 1 123 ? 12.652 -2.740 21.465 1.00 82.44 123 GLU A O 1
ATOM 963 N N . TYR A 1 124 ? 14.398 -2.628 22.852 1.00 84.69 124 TYR A N 1
ATOM 964 C CA . TYR A 1 124 ? 15.294 -3.352 21.953 1.00 84.69 124 TYR A CA 1
ATOM 965 C C . TYR A 1 124 ? 14.780 -4.765 21.654 1.00 84.69 124 TYR A C 1
ATOM 967 O O . TYR A 1 124 ? 14.786 -5.188 20.497 1.00 84.69 124 TYR A O 1
ATOM 975 N N . LYS A 1 125 ? 14.289 -5.487 22.670 1.00 87.62 125 LYS A N 1
ATOM 976 C CA . LYS A 1 125 ? 13.686 -6.816 22.499 1.00 87.62 125 LYS A CA 1
ATOM 977 C C . LYS A 1 125 ? 12.415 -6.752 21.649 1.00 87.62 125 LYS A C 1
ATOM 979 O O . LYS A 1 125 ? 12.265 -7.566 20.741 1.00 87.62 125 LYS A O 1
ATOM 984 N N . ALA A 1 126 ? 11.536 -5.784 21.905 1.00 85.69 126 ALA A N 1
ATOM 985 C CA . ALA A 1 126 ? 10.318 -5.580 21.123 1.00 85.69 126 ALA A CA 1
ATOM 986 C C . ALA A 1 126 ? 10.638 -5.251 19.654 1.00 85.69 126 ALA A C 1
ATOM 988 O O . ALA A 1 126 ? 10.049 -5.836 18.747 1.00 85.69 126 ALA A O 1
ATOM 989 N N . ASN A 1 127 ? 11.636 -4.400 19.406 1.00 88.12 127 ASN A N 1
ATOM 990 C CA . ASN A 1 127 ? 12.095 -4.057 18.060 1.00 88.12 127 ASN A CA 1
ATOM 991 C C . ASN A 1 127 ? 12.736 -5.255 17.349 1.00 88.12 127 ASN A C 1
ATOM 993 O O . ASN A 1 127 ? 12.541 -5.438 16.150 1.00 88.12 127 ASN A O 1
ATOM 997 N N . MET A 1 128 ? 13.477 -6.096 18.075 1.00 87.81 128 MET A N 1
ATOM 998 C CA . MET A 1 128 ? 14.005 -7.348 17.528 1.00 87.81 128 MET A CA 1
ATOM 999 C C . MET A 1 128 ? 12.890 -8.311 17.131 1.00 87.81 128 MET A C 1
ATOM 1001 O O . MET A 1 128 ? 12.931 -8.866 16.037 1.00 87.81 128 MET A O 1
ATOM 1005 N N . GLN A 1 129 ? 11.876 -8.472 17.980 1.00 88.12 129 GLN A N 1
ATOM 1006 C CA . GLN A 1 129 ? 10.710 -9.295 17.665 1.00 88.12 129 GLN A CA 1
ATOM 1007 C C . GLN A 1 129 ? 9.940 -8.738 16.460 1.00 88.12 129 GLN A C 1
ATOM 1009 O O . GLN A 1 129 ? 9.524 -9.494 15.585 1.00 88.12 129 GLN A O 1
ATOM 1014 N N . TYR A 1 130 ? 9.802 -7.413 16.374 1.00 88.75 130 TYR A N 1
ATOM 1015 C CA . TYR A 1 130 ? 9.220 -6.748 15.213 1.00 88.75 130 TYR A CA 1
ATOM 1016 C C . TYR A 1 130 ? 9.986 -7.080 13.931 1.00 88.75 130 TYR A C 1
ATOM 1018 O O . TYR A 1 130 ? 9.385 -7.522 12.957 1.00 88.75 130 TYR A O 1
ATOM 1026 N N . ILE A 1 131 ? 11.316 -6.935 13.947 1.00 87.94 131 ILE A N 1
ATOM 1027 C CA . ILE A 1 131 ? 12.169 -7.281 12.803 1.00 87.94 131 ILE A CA 1
ATOM 1028 C C . ILE A 1 131 ? 11.988 -8.747 12.413 1.00 87.94 131 ILE A C 1
ATOM 1030 O O . ILE A 1 131 ? 11.881 -9.037 11.228 1.00 87.94 131 ILE A O 1
ATOM 1034 N N . GLN A 1 132 ? 11.931 -9.662 13.381 1.00 88.38 132 GLN A N 1
ATOM 1035 C CA . GLN A 1 132 ? 11.744 -11.090 13.110 1.00 88.38 132 GLN A CA 1
ATOM 1036 C C . GLN A 1 132 ? 10.415 -11.369 12.401 1.00 88.38 132 GLN A C 1
ATOM 1038 O O . GLN A 1 132 ? 10.398 -12.084 11.402 1.00 88.38 132 GLN A O 1
ATOM 1043 N N . ASN A 1 133 ? 9.325 -10.753 12.860 1.00 86.69 133 ASN A N 1
ATOM 1044 C CA . ASN A 1 133 ? 8.012 -10.885 12.224 1.00 86.69 133 ASN A CA 1
ATOM 1045 C C . ASN A 1 133 ? 7.969 -10.212 10.840 1.00 86.69 133 ASN A C 1
ATOM 1047 O O . ASN A 1 133 ? 7.335 -10.712 9.911 1.00 86.69 133 ASN A O 1
ATOM 1051 N N . PHE A 1 134 ? 8.659 -9.080 10.688 1.00 87.69 134 PHE A N 1
ATOM 1052 C CA . PHE A 1 134 ? 8.699 -8.318 9.443 1.00 87.69 134 PHE A CA 1
ATOM 1053 C C . PHE A 1 134 ? 9.582 -8.974 8.373 1.00 87.69 134 PHE A C 1
ATOM 1055 O O . PHE A 1 134 ? 9.294 -8.859 7.186 1.00 87.69 134 PHE A O 1
ATOM 1062 N N . MET A 1 135 ? 10.642 -9.680 8.774 1.00 86.69 135 MET A N 1
ATOM 1063 C CA . MET A 1 135 ? 11.654 -10.230 7.870 1.00 86.69 135 MET A CA 1
ATOM 1064 C C . MET A 1 135 ? 11.064 -11.176 6.820 1.00 86.69 135 MET A C 1
ATOM 1066 O O . MET A 1 135 ? 11.407 -11.043 5.648 1.00 86.69 135 MET A O 1
ATOM 1070 N N . GLY A 1 136 ? 10.168 -12.083 7.228 1.00 87.31 136 GLY A N 1
ATOM 1071 C CA . GLY A 1 136 ? 9.492 -12.996 6.300 1.00 87.31 136 GLY A CA 1
ATOM 1072 C C . GLY A 1 136 ? 8.645 -12.231 5.285 1.00 87.31 136 GLY A C 1
ATOM 1073 O O . GLY A 1 136 ? 8.874 -12.329 4.087 1.00 87.31 136 GLY A O 1
ATOM 1074 N N . THR A 1 137 ? 7.769 -11.350 5.776 1.00 88.50 137 THR A N 1
ATOM 1075 C CA . THR A 1 137 ? 6.892 -10.529 4.922 1.00 88.50 137 THR A CA 1
ATOM 1076 C C . THR A 1 137 ? 7.686 -9.670 3.935 1.00 88.50 137 THR A C 1
ATOM 1078 O O . THR A 1 137 ? 7.297 -9.522 2.777 1.00 88.50 137 THR A O 1
ATOM 1081 N N . PHE A 1 138 ? 8.808 -9.097 4.376 1.00 89.56 138 PHE A N 1
ATOM 1082 C CA . PHE A 1 138 ? 9.687 -8.316 3.514 1.00 89.56 138 PHE A CA 1
ATOM 1083 C C . PHE A 1 138 ? 10.324 -9.173 2.418 1.00 89.56 138 PHE A C 1
ATOM 1085 O O . PHE A 1 138 ? 10.334 -8.742 1.268 1.00 89.56 138 PHE A O 1
ATOM 1092 N N . ALA A 1 139 ? 10.836 -10.360 2.759 1.00 89.69 139 ALA A N 1
ATOM 1093 C CA . ALA A 1 139 ? 11.434 -11.278 1.793 1.00 89.69 139 ALA A CA 1
ATOM 1094 C C . ALA A 1 139 ? 10.402 -11.735 0.752 1.00 89.69 139 ALA A C 1
ATOM 1096 O O . ALA A 1 139 ? 10.634 -11.560 -0.441 1.00 89.69 139 ALA A O 1
ATOM 1097 N N . ASP A 1 140 ? 9.224 -12.175 1.197 1.00 92.38 140 ASP A N 1
ATOM 1098 C CA . ASP A 1 140 ? 8.144 -12.610 0.307 1.00 92.38 140 ASP A CA 1
ATOM 1099 C C . ASP A 1 140 ? 7.695 -11.472 -0.625 1.00 92.38 140 ASP A C 1
ATOM 1101 O O . ASP A 1 140 ? 7.547 -11.649 -1.835 1.00 92.38 140 ASP A O 1
ATOM 1105 N N . THR A 1 141 ? 7.528 -10.262 -0.076 1.00 89.31 141 THR A N 1
ATOM 1106 C CA . THR A 1 141 ? 7.157 -9.079 -0.869 1.00 89.31 141 THR A CA 1
ATOM 1107 C C . THR A 1 141 ? 8.250 -8.730 -1.875 1.00 89.31 141 THR A C 1
ATOM 1109 O O . THR A 1 141 ? 7.951 -8.406 -3.026 1.00 89.31 141 THR A O 1
ATOM 1112 N N . TYR A 1 142 ? 9.517 -8.787 -1.460 1.00 89.38 142 TYR A N 1
ATOM 1113 C CA . TYR A 1 142 ? 10.652 -8.530 -2.338 1.00 89.38 142 TYR A CA 1
ATOM 1114 C C . TYR A 1 142 ? 10.698 -9.532 -3.490 1.00 89.38 142 TYR A C 1
ATOM 1116 O O . TYR A 1 142 ? 10.864 -9.104 -4.629 1.00 89.38 142 TYR A O 1
ATOM 1124 N N . ASP A 1 143 ? 10.493 -10.821 -3.225 1.00 89.12 143 ASP A N 1
ATOM 1125 C CA . ASP A 1 143 ? 10.528 -11.869 -4.245 1.00 89.12 143 ASP A CA 1
ATOM 1126 C C . ASP A 1 143 ? 9.401 -11.696 -5.274 1.00 89.12 143 ASP A C 1
ATOM 1128 O O . ASP A 1 143 ? 9.649 -11.758 -6.482 1.00 89.12 143 ASP A O 1
ATOM 1132 N N . VAL A 1 144 ? 8.184 -11.363 -4.824 1.00 88.25 144 VAL A N 1
ATOM 1133 C CA . VAL A 1 144 ? 7.056 -11.031 -5.716 1.00 88.25 144 VAL A CA 1
ATOM 1134 C C . VAL A 1 144 ? 7.379 -9.813 -6.583 1.00 88.25 144 VAL A C 1
ATOM 1136 O O . VAL A 1 144 ? 7.163 -9.822 -7.799 1.00 88.25 144 VAL A O 1
ATOM 1139 N N . VAL A 1 145 ? 7.925 -8.755 -5.978 1.00 85.62 145 VAL A N 1
ATOM 1140 C CA . VAL A 1 145 ? 8.297 -7.535 -6.705 1.00 85.62 145 VAL A CA 1
ATOM 1141 C C . VAL A 1 145 ? 9.440 -7.811 -7.684 1.00 85.62 145 VAL A C 1
ATOM 1143 O O . VAL A 1 145 ? 9.389 -7.342 -8.819 1.00 85.62 145 VAL A O 1
ATOM 1146 N N . ALA A 1 146 ? 10.452 -8.584 -7.293 1.00 83.69 146 ALA A N 1
ATOM 1147 C CA . ALA A 1 146 ? 11.592 -8.938 -8.131 1.00 83.69 146 ALA A CA 1
ATOM 1148 C C . ALA A 1 146 ? 11.161 -9.769 -9.349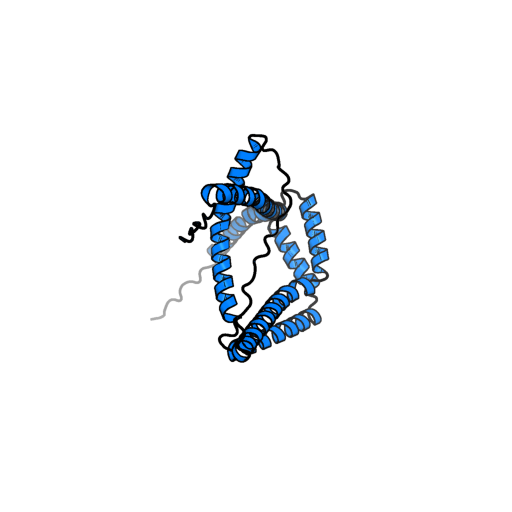 1.00 83.69 146 ALA A C 1
ATOM 1150 O O . ALA A 1 146 ? 11.594 -9.475 -10.468 1.00 83.69 146 ALA A O 1
ATOM 1151 N N . ALA A 1 147 ? 10.249 -10.729 -9.157 1.00 82.88 147 ALA A N 1
ATOM 1152 C CA . ALA A 1 147 ? 9.642 -11.488 -10.248 1.00 82.88 147 ALA A CA 1
ATOM 1153 C C . ALA A 1 147 ? 8.907 -10.560 -11.229 1.00 82.88 147 ALA A C 1
ATOM 1155 O O . ALA A 1 147 ? 9.097 -10.655 -12.443 1.00 82.88 147 ALA A O 1
ATOM 1156 N N . GLN A 1 148 ? 8.145 -9.589 -10.718 1.00 79.44 148 GLN A N 1
ATOM 1157 C CA . GLN A 1 148 ? 7.433 -8.641 -11.573 1.00 79.44 148 GLN A CA 1
ATOM 1158 C C . GLN A 1 148 ? 8.378 -7.670 -12.297 1.00 79.44 148 GLN A C 1
ATOM 1160 O O . GLN A 1 148 ? 8.170 -7.348 -13.467 1.00 79.44 148 GLN A O 1
ATOM 1165 N N . LEU A 1 149 ? 9.455 -7.229 -11.645 1.00 78.25 149 LEU A N 1
ATOM 1166 C CA . LEU A 1 149 ? 10.462 -6.355 -12.251 1.00 78.25 149 LEU A CA 1
ATOM 1167 C C . LEU A 1 149 ? 11.209 -7.028 -13.409 1.00 78.25 149 LEU A C 1
ATOM 1169 O O . LEU A 1 149 ? 11.624 -6.323 -14.331 1.00 78.25 149 LEU A O 1
ATOM 1173 N N . HIS A 1 150 ? 11.336 -8.359 -13.416 1.00 74.06 150 HIS A N 1
ATOM 1174 C CA . HIS A 1 150 ? 11.886 -9.089 -14.561 1.00 74.06 150 HIS A CA 1
ATOM 1175 C C . HIS A 1 150 ? 11.056 -8.846 -15.832 1.00 74.06 150 HIS A C 1
ATOM 1177 O O . HIS A 1 150 ? 11.617 -8.582 -16.894 1.00 74.06 150 HIS A O 1
ATOM 1183 N N . HIS A 1 151 ? 9.726 -8.812 -15.722 1.00 68.12 151 HIS A N 1
ATOM 1184 C CA . HIS A 1 151 ? 8.826 -8.501 -16.838 1.00 68.12 151 HIS A CA 1
ATOM 1185 C C . HIS A 1 151 ? 8.896 -7.033 -17.301 1.00 68.12 151 HIS A C 1
ATOM 1187 O O . HIS A 1 151 ? 8.540 -6.719 -18.439 1.00 68.1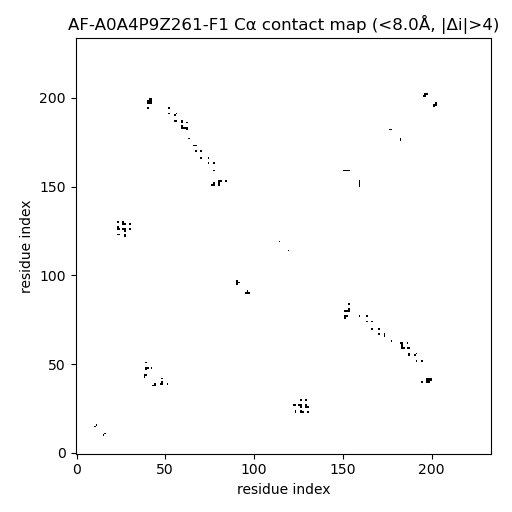2 151 HIS A O 1
ATOM 1193 N N . LEU A 1 152 ? 9.373 -6.132 -16.435 1.00 69.06 152 LEU A N 1
ATOM 1194 C CA . LEU A 1 152 ? 9.650 -4.724 -16.753 1.00 69.06 152 LEU A CA 1
ATOM 1195 C C . LEU A 1 152 ? 11.080 -4.505 -17.274 1.00 69.06 152 LEU A C 1
ATOM 1197 O O . LEU A 1 152 ? 11.439 -3.381 -17.648 1.00 69.06 152 LEU A O 1
ATOM 1201 N N . SER A 1 153 ? 11.913 -5.548 -17.287 1.00 68.44 153 SER A N 1
ATOM 1202 C CA . SER A 1 153 ? 13.183 -5.520 -17.997 1.00 68.44 153 SER A CA 1
ATOM 1203 C C . SER A 1 153 ? 12.895 -5.627 -19.494 1.00 68.44 153 SER A C 1
ATOM 1205 O O . SER A 1 153 ? 12.038 -6.395 -19.923 1.00 68.44 153 SER A O 1
ATOM 1207 N N . TRP A 1 154 ? 13.605 -4.859 -20.319 1.00 67.12 154 TRP A N 1
ATOM 1208 C CA . TRP A 1 154 ? 13.450 -4.903 -21.778 1.00 67.12 154 TRP A CA 1
ATOM 1209 C C . TRP A 1 154 ? 14.015 -6.203 -22.397 1.00 67.12 154 TRP A C 1
ATOM 1211 O O . TRP A 1 154 ? 14.462 -6.185 -23.543 1.00 67.12 154 TRP A O 1
ATOM 1221 N N . ALA A 1 155 ? 14.047 -7.316 -21.656 1.00 72.06 155 ALA A N 1
ATOM 1222 C CA . ALA A 1 155 ? 14.508 -8.614 -22.140 1.00 72.06 155 ALA A CA 1
ATOM 1223 C C . ALA A 1 155 ? 13.763 -9.014 -23.426 1.00 72.06 155 ALA A C 1
ATOM 1225 O O . ALA A 1 155 ? 14.413 -9.305 -24.427 1.00 72.06 155 ALA A O 1
ATOM 1226 N N . ASP A 1 156 ? 12.434 -8.847 -23.437 1.00 78.56 156 ASP A N 1
ATOM 1227 C CA . ASP A 1 156 ? 11.568 -9.042 -24.602 1.00 78.56 156 ASP A CA 1
ATOM 1228 C C . ASP A 1 156 ? 10.941 -7.713 -25.061 1.00 78.56 156 ASP A C 1
ATOM 1230 O O . ASP A 1 156 ? 9.926 -7.272 -24.513 1.00 78.56 156 ASP A O 1
ATOM 1234 N N . PRO A 1 157 ? 11.492 -7.056 -26.103 1.00 78.31 157 PRO A N 1
ATOM 1235 C CA . PRO A 1 157 ? 11.041 -5.731 -26.536 1.00 78.31 157 PRO A CA 1
ATOM 1236 C C . PRO A 1 157 ? 9.554 -5.663 -26.901 1.00 78.31 157 PRO A C 1
ATOM 1238 O O . PRO A 1 157 ? 8.906 -4.649 -26.652 1.00 78.31 157 PRO A O 1
ATOM 1241 N N . GLN A 1 158 ? 9.008 -6.736 -27.478 1.00 81.25 158 GLN A N 1
ATOM 1242 C CA . GLN A 1 158 ? 7.607 -6.799 -27.904 1.00 81.25 158 GLN A CA 1
ATOM 1243 C C . GLN A 1 158 ? 6.652 -6.870 -26.706 1.00 81.25 158 GLN A C 1
ATOM 1245 O O . GLN A 1 158 ? 5.639 -6.171 -26.673 1.00 81.25 158 GLN A O 1
ATOM 1250 N N . TYR A 1 159 ? 7.000 -7.669 -25.694 1.00 82.19 159 TYR A N 1
ATOM 1251 C CA . TYR A 1 159 ? 6.199 -7.815 -24.482 1.00 82.19 159 TYR A CA 1
ATOM 1252 C C . TYR A 1 159 ? 6.188 -6.514 -23.671 1.00 82.19 159 TYR A C 1
ATOM 1254 O O . TYR A 1 159 ? 5.119 -5.993 -23.352 1.00 82.19 159 TYR A O 1
ATOM 1262 N N . THR A 1 160 ? 7.362 -5.922 -23.423 1.00 83.56 160 THR A N 1
ATOM 1263 C CA . THR A 1 160 ? 7.472 -4.656 -22.681 1.00 83.56 160 THR A CA 1
ATOM 1264 C C . THR A 1 160 ? 6.796 -3.495 -23.421 1.00 83.56 160 THR A C 1
ATOM 1266 O O . THR A 1 160 ? 6.156 -2.657 -22.786 1.00 83.56 160 THR A O 1
ATOM 1269 N N . ALA A 1 161 ? 6.861 -3.448 -24.758 1.00 83.50 161 ALA A N 1
ATOM 1270 C CA . ALA A 1 161 ? 6.167 -2.426 -25.547 1.00 83.50 161 ALA A CA 1
ATOM 1271 C C . ALA A 1 161 ? 4.637 -2.572 -25.488 1.00 83.50 161 ALA A C 1
ATOM 1273 O O . ALA A 1 161 ? 3.925 -1.571 -25.390 1.00 83.50 161 ALA A O 1
ATOM 1274 N N . ASN A 1 162 ? 4.117 -3.802 -25.515 1.00 86.25 162 ASN A N 1
ATOM 1275 C CA . ASN A 1 162 ? 2.686 -4.046 -25.332 1.00 86.25 162 ASN A CA 1
ATOM 1276 C C . ASN A 1 162 ? 2.240 -3.711 -23.902 1.00 86.25 162 ASN A C 1
ATOM 1278 O O . ASN A 1 162 ? 1.196 -3.085 -23.734 1.00 86.25 162 ASN A O 1
ATOM 1282 N N . LEU A 1 163 ? 3.056 -4.019 -22.888 1.00 86.06 163 LEU A N 1
ATOM 1283 C CA . LEU A 1 163 ? 2.817 -3.607 -21.502 1.00 86.06 163 LEU A CA 1
ATOM 1284 C C . LEU A 1 163 ? 2.759 -2.079 -21.372 1.00 86.06 163 LEU A C 1
ATOM 1286 O O . LEU A 1 163 ? 1.837 -1.550 -20.761 1.00 86.06 163 LEU A O 1
ATOM 1290 N N . PHE A 1 164 ? 3.684 -1.356 -22.006 1.00 86.81 164 PHE A N 1
ATOM 1291 C CA . PHE A 1 164 ? 3.679 0.108 -22.039 1.00 86.81 164 PHE A CA 1
ATOM 1292 C C . PHE A 1 164 ? 2.390 0.673 -22.660 1.00 86.81 164 PHE A C 1
ATOM 1294 O O . PHE A 1 164 ? 1.777 1.576 -22.089 1.00 86.81 164 PHE A O 1
ATOM 1301 N N . LYS A 1 165 ? 1.931 0.110 -23.788 1.00 88.94 165 LYS A N 1
ATOM 1302 C CA . LYS A 1 165 ? 0.648 0.486 -24.413 1.00 88.94 165 LYS A CA 1
ATOM 1303 C C . LYS A 1 165 ? -0.541 0.189 -23.499 1.00 88.94 165 LYS A C 1
ATOM 1305 O O . LYS A 1 165 ? -1.432 1.025 -23.392 1.00 88.94 165 LYS A O 1
ATOM 1310 N N . MET A 1 166 ? -0.545 -0.961 -22.821 1.00 89.56 166 MET A N 1
ATOM 1311 C CA . MET A 1 166 ? -1.588 -1.313 -21.852 1.00 89.56 166 MET A CA 1
ATOM 1312 C C . MET A 1 166 ? -1.608 -0.347 -20.666 1.00 89.56 166 MET A C 1
ATOM 1314 O O . MET A 1 166 ? -2.684 0.082 -20.269 1.00 89.56 166 MET A O 1
ATOM 1318 N N . VAL A 1 167 ? -0.447 0.063 -20.145 1.00 89.88 167 VAL A N 1
ATOM 1319 C CA . VAL A 1 167 ? -0.355 1.062 -19.065 1.00 89.88 167 VAL A CA 1
ATOM 1320 C C . VAL A 1 167 ? -0.865 2.429 -19.530 1.00 89.88 167 VAL A C 1
ATOM 1322 O O . VAL A 1 167 ? -1.631 3.061 -18.809 1.00 89.88 167 VAL A O 1
ATOM 1325 N N . LEU A 1 168 ? -0.516 2.877 -20.742 1.00 90.19 168 LEU A N 1
ATOM 1326 C CA . LEU A 1 168 ? -1.067 4.112 -21.318 1.00 90.19 168 LEU A CA 1
ATOM 1327 C C . LEU A 1 168 ? -2.588 4.034 -21.505 1.00 90.19 168 LEU A C 1
ATOM 1329 O O . LEU A 1 168 ? -3.302 4.973 -21.154 1.00 90.19 168 LEU A O 1
ATOM 1333 N N . GLY A 1 169 ? -3.084 2.902 -22.008 1.00 92.12 169 GLY A N 1
ATOM 1334 C CA . GLY A 1 169 ? -4.515 2.629 -22.120 1.00 92.12 169 GLY A CA 1
ATOM 1335 C C . GLY A 1 169 ? -5.211 2.617 -20.759 1.00 92.12 169 GLY A C 1
ATOM 1336 O O . GLY A 1 169 ? -6.288 3.188 -20.626 1.00 92.12 169 GLY A O 1
ATOM 1337 N N . ALA A 1 170 ? -4.578 2.052 -19.728 1.00 90.25 170 ALA A N 1
ATOM 1338 C CA . ALA A 1 170 ? -5.089 2.043 -18.360 1.00 90.25 170 ALA A CA 1
ATOM 1339 C C . ALA A 1 170 ? -5.130 3.450 -17.746 1.00 90.25 170 ALA A C 1
ATOM 1341 O O . ALA A 1 170 ? -6.101 3.786 -17.071 1.00 90.25 170 ALA A O 1
ATOM 1342 N N . ILE A 1 171 ? -4.138 4.306 -18.022 1.00 89.75 171 ILE A N 1
ATOM 1343 C CA . ILE A 1 171 ? -4.168 5.721 -17.619 1.00 89.75 171 ILE A CA 1
ATOM 1344 C C . ILE A 1 171 ? -5.347 6.433 -18.294 1.00 89.75 171 ILE A C 1
ATOM 1346 O O . ILE A 1 171 ? -6.136 7.078 -17.608 1.00 89.75 171 ILE A O 1
ATOM 1350 N N . ALA A 1 172 ? -5.513 6.278 -19.611 1.00 90.94 172 ALA A N 1
ATOM 1351 C CA . ALA A 1 172 ? -6.628 6.881 -20.345 1.00 90.94 172 ALA A CA 1
ATOM 1352 C C . ALA A 1 172 ? -7.993 6.363 -19.857 1.00 90.94 172 ALA A C 1
ATOM 1354 O O . ALA A 1 172 ? -8.914 7.149 -19.643 1.00 90.94 172 ALA A O 1
ATOM 1355 N N . GLY A 1 173 ? -8.108 5.056 -19.613 1.00 89.44 173 GLY A N 1
ATOM 1356 C CA . GLY A 1 173 ? -9.303 4.433 -19.046 1.00 89.44 173 GLY A CA 1
ATOM 1357 C C . GLY A 1 173 ? -9.605 4.930 -17.634 1.00 89.44 173 GLY A C 1
ATOM 1358 O O . GLY A 1 173 ? -10.751 5.244 -17.332 1.00 89.44 173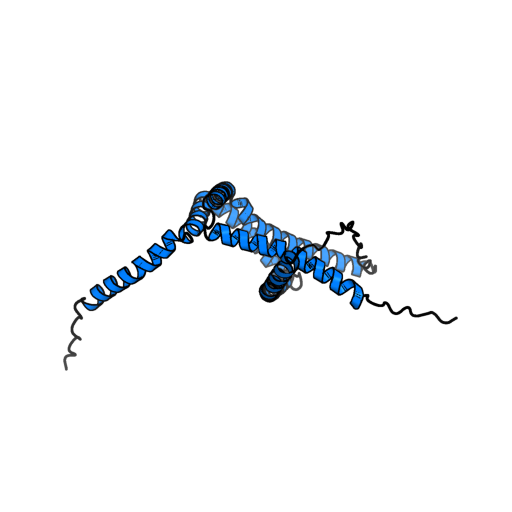 GLY A O 1
ATOM 1359 N N . THR A 1 174 ? -8.581 5.093 -16.794 1.00 86.62 174 THR A N 1
ATOM 1360 C CA . THR A 1 174 ? -8.727 5.689 -15.459 1.00 86.62 174 THR A CA 1
ATOM 1361 C C . THR A 1 174 ? -9.255 7.118 -15.577 1.00 86.62 174 THR A C 1
ATOM 1363 O O . THR A 1 174 ? -10.237 7.453 -14.927 1.00 86.62 174 THR A O 1
ATOM 1366 N N . LEU A 1 175 ? -8.684 7.950 -16.453 1.00 87.69 175 LEU A N 1
ATOM 1367 C CA . LEU A 1 175 ? -9.177 9.314 -16.678 1.00 87.69 175 LEU A CA 1
ATOM 1368 C C . LEU A 1 175 ? -10.637 9.332 -17.158 1.00 87.69 175 LEU A C 1
ATOM 1370 O O . LEU A 1 175 ? -11.421 10.147 -16.678 1.00 87.69 175 LEU A O 1
ATOM 1374 N N . LEU A 1 176 ? -11.022 8.405 -18.040 1.00 89.75 176 LEU A N 1
ATOM 1375 C CA . LEU A 1 176 ? -12.403 8.263 -18.507 1.00 89.75 176 LEU A CA 1
ATOM 1376 C C . LEU A 1 176 ? -13.358 7.875 -17.368 1.00 89.75 176 LEU A C 1
ATOM 1378 O O . LEU A 1 176 ? -14.422 8.473 -17.227 1.00 89.75 176 LEU A O 1
ATOM 1382 N N . VAL A 1 177 ? -12.978 6.909 -16.528 1.00 87.62 177 VAL A N 1
ATOM 1383 C CA . VAL A 1 177 ? -13.775 6.499 -15.360 1.00 87.62 177 VAL A CA 1
ATOM 1384 C C . VAL A 1 177 ? -13.953 7.665 -14.395 1.00 87.62 177 VAL A C 1
ATOM 1386 O O . VAL A 1 177 ? -15.067 7.908 -13.945 1.00 87.62 177 VAL A O 1
ATOM 1389 N N . PHE A 1 178 ? -12.888 8.419 -14.120 1.00 86.62 178 PHE A N 1
ATOM 1390 C CA . PHE A 1 178 ? -12.952 9.609 -13.270 1.00 86.62 178 PHE A CA 1
ATOM 1391 C C . PHE A 1 178 ? -13.789 10.745 -13.874 1.00 86.62 178 PHE A C 1
ATOM 1393 O O . PHE A 1 178 ? -14.319 11.561 -13.126 1.00 86.62 178 PHE A O 1
ATOM 1400 N N . TYR A 1 179 ? -13.909 10.805 -15.203 1.00 85.50 179 TYR A N 1
ATOM 1401 C CA . TYR A 1 179 ? -14.769 11.768 -15.890 1.00 85.50 179 TYR A CA 1
ATOM 1402 C C . TYR A 1 179 ? -16.255 11.381 -15.825 1.00 85.50 179 TYR A C 1
ATOM 1404 O O . TYR A 1 179 ? -17.103 12.242 -15.612 1.00 85.50 179 TYR A O 1
ATOM 1412 N N . ILE A 1 180 ? -16.579 10.096 -16.001 1.00 88.31 180 ILE A N 1
ATOM 1413 C CA . ILE A 1 180 ? -17.970 9.609 -16.051 1.00 88.31 180 ILE A CA 1
ATOM 1414 C C . ILE A 1 180 ? -18.548 9.415 -14.647 1.00 88.31 180 ILE A C 1
ATOM 1416 O O . ILE A 1 180 ? -19.711 9.725 -14.393 1.00 88.31 180 ILE A O 1
ATOM 1420 N N . VAL A 1 181 ? -17.752 8.853 -13.740 1.00 85.31 181 VAL A N 1
ATOM 1421 C CA . VAL A 1 181 ? -18.196 8.442 -12.411 1.00 85.31 181 VAL A CA 1
ATOM 1422 C C . VAL A 1 181 ? -17.712 9.467 -11.388 1.00 85.31 181 VAL A C 1
ATOM 1424 O O . VAL A 1 181 ? -16.520 9.777 -11.363 1.00 85.31 181 VAL A O 1
ATOM 1427 N N . PRO A 1 182 ? -18.575 9.958 -10.481 1.00 85.62 182 PRO A N 1
ATOM 1428 C CA . PRO A 1 182 ? -18.150 10.802 -9.371 1.00 85.62 182 PRO A CA 1
ATOM 1429 C C . PRO A 1 182 ? -17.403 9.951 -8.328 1.00 85.62 182 PRO A C 1
ATOM 1431 O O . PRO A 1 182 ? -17.935 9.562 -7.289 1.00 85.62 182 PRO A O 1
ATOM 1434 N N . THR A 1 183 ? -16.145 9.631 -8.628 1.00 82.94 183 THR A N 1
ATOM 1435 C CA . THR A 1 183 ? -15.304 8.697 -7.862 1.00 82.94 183 THR A CA 1
ATOM 1436 C C . THR A 1 183 ? -15.025 9.159 -6.434 1.00 82.94 183 THR A C 1
ATOM 1438 O O . THR A 1 183 ? -14.806 8.318 -5.567 1.00 82.94 183 THR A O 1
ATOM 1441 N N . HIS A 1 184 ? -15.085 10.465 -6.160 1.00 82.06 184 HIS A N 1
ATOM 1442 C CA . HIS A 1 184 ? -14.889 11.025 -4.820 1.00 82.06 184 HIS A CA 1
ATOM 1443 C C . HIS A 1 184 ? -15.877 10.460 -3.792 1.00 82.06 184 HIS A C 1
ATOM 1445 O O . HIS A 1 184 ? -15.457 10.097 -2.697 1.00 82.06 184 HIS A O 1
ATOM 1451 N N . TRP A 1 185 ? -17.153 10.271 -4.153 1.00 84.12 185 TRP A N 1
ATOM 1452 C CA . TRP A 1 185 ? -18.135 9.650 -3.253 1.00 84.12 185 TRP A CA 1
ATOM 1453 C C . TRP A 1 185 ? -17.881 8.164 -3.037 1.00 84.12 185 TRP A C 1
ATOM 1455 O O . TRP A 1 185 ? -18.103 7.662 -1.941 1.00 84.12 185 TRP A O 1
ATOM 1465 N N . ILE A 1 186 ? -17.400 7.460 -4.064 1.00 86.44 186 ILE A N 1
ATOM 1466 C CA . ILE A 1 186 ? -17.110 6.026 -3.973 1.00 86.44 186 ILE A CA 1
ATOM 1467 C C . ILE A 1 186 ? -15.923 5.794 -3.037 1.00 86.44 186 ILE A C 1
ATOM 1469 O O . ILE A 1 186 ? -16.023 4.986 -2.119 1.00 86.44 186 ILE A O 1
ATOM 1473 N N . PHE A 1 187 ? -14.818 6.519 -3.233 1.00 86.12 187 PHE A N 1
ATOM 1474 C CA . PHE A 1 187 ? -13.641 6.411 -2.366 1.00 86.12 187 PHE A CA 1
ATOM 1475 C C . PHE A 1 187 ? -13.958 6.807 -0.923 1.00 86.12 187 PHE A C 1
ATOM 1477 O O . PHE A 1 187 ? -13.568 6.092 -0.001 1.00 86.12 187 PHE A O 1
ATOM 1484 N N . LEU A 1 188 ? -14.723 7.888 -0.738 1.00 87.19 188 LEU A N 1
ATOM 1485 C CA . LEU A 1 188 ? -15.186 8.307 0.580 1.00 87.19 188 LEU A CA 1
ATOM 1486 C C . LEU A 1 188 ? -16.031 7.204 1.227 1.00 87.19 188 LEU A C 1
ATOM 1488 O O . LEU A 1 188 ? -15.707 6.764 2.324 1.00 87.19 188 LEU A O 1
ATOM 1492 N N . ALA A 1 189 ? -17.058 6.696 0.540 1.00 87.56 189 ALA A N 1
ATOM 1493 C CA . ALA A 1 189 ? -17.943 5.670 1.086 1.00 87.56 189 ALA A CA 1
ATOM 1494 C C . ALA A 1 189 ? -17.196 4.376 1.439 1.00 87.56 189 ALA A C 1
ATOM 1496 O O . ALA A 1 189 ? -17.423 3.815 2.507 1.00 87.56 189 ALA A O 1
ATOM 1497 N N . VAL A 1 190 ? -16.291 3.914 0.572 1.00 88.50 190 VAL A N 1
ATOM 1498 C CA . VAL A 1 190 ? -15.511 2.689 0.802 1.00 88.50 190 VAL A CA 1
ATOM 1499 C C . VAL A 1 190 ? -14.584 2.842 2.007 1.00 88.50 190 VAL A C 1
ATOM 1501 O O . VAL A 1 190 ? -14.530 1.944 2.849 1.00 88.50 190 VAL A O 1
ATOM 1504 N N . GLY A 1 191 ? -13.860 3.958 2.111 1.00 85.12 191 GLY A N 1
ATOM 1505 C CA . GLY A 1 191 ? -12.935 4.165 3.221 1.00 85.12 191 GLY A CA 1
ATOM 1506 C C . GLY A 1 191 ? -13.648 4.396 4.549 1.00 85.12 191 GLY A C 1
ATOM 1507 O O . GLY A 1 191 ? -13.325 3.723 5.525 1.00 85.12 191 GLY A O 1
ATOM 1508 N N . GLU A 1 192 ? -14.666 5.258 4.582 1.00 86.25 192 GLU A N 1
ATOM 1509 C CA . GLU A 1 192 ? -15.496 5.481 5.775 1.00 86.25 192 GLU A CA 1
ATOM 1510 C C . GLU A 1 192 ? -16.148 4.175 6.248 1.00 86.25 192 GLU A C 1
ATOM 1512 O O . GLU A 1 192 ? -16.100 3.844 7.434 1.00 86.25 192 GLU A O 1
ATOM 1517 N N . PHE A 1 193 ? -16.673 3.371 5.316 1.00 88.38 193 PHE A N 1
ATOM 1518 C CA . PHE A 1 193 ? -17.212 2.053 5.637 1.00 88.38 193 PHE A CA 1
ATOM 1519 C C . PHE A 1 193 ? -16.152 1.135 6.250 1.00 88.38 193 PHE A C 1
ATOM 1521 O O . PHE A 1 193 ? -16.432 0.486 7.254 1.00 88.38 193 PHE A O 1
ATOM 1528 N N . ALA A 1 194 ? -14.936 1.089 5.700 1.00 85.50 194 ALA A N 1
ATOM 1529 C CA . ALA A 1 194 ? -13.859 0.266 6.249 1.00 85.50 194 ALA A CA 1
ATOM 1530 C C . ALA A 1 194 ? -13.486 0.678 7.685 1.00 85.50 194 ALA A C 1
ATOM 1532 O O . ALA A 1 194 ? -13.258 -0.189 8.533 1.00 85.50 194 ALA A O 1
ATOM 1533 N N . PHE A 1 195 ? -13.476 1.981 7.984 1.00 84.06 195 PHE A N 1
ATOM 1534 C CA . PHE A 1 195 ? -13.262 2.473 9.344 1.00 84.06 195 PHE A CA 1
ATOM 1535 C C . PHE A 1 195 ? -14.408 2.068 10.274 1.00 84.06 195 PHE A C 1
ATOM 1537 O O . PHE A 1 195 ? -14.151 1.466 11.317 1.00 84.06 195 PHE A O 1
ATOM 1544 N N . VAL A 1 196 ? -15.659 2.344 9.902 1.00 84.56 196 VAL A N 1
ATOM 1545 C CA . VAL A 1 196 ? -16.838 2.059 10.740 1.00 84.56 196 VAL A CA 1
ATOM 1546 C C . VAL A 1 196 ? -17.040 0.556 10.953 1.00 84.56 196 VAL A C 1
ATOM 1548 O O . VAL A 1 196 ? -17.327 0.115 12.064 1.00 84.56 196 VAL A O 1
ATOM 1551 N N . ALA A 1 197 ? -16.833 -0.263 9.922 1.00 83.62 197 ALA A N 1
ATOM 1552 C CA . ALA A 1 197 ? -16.934 -1.718 10.027 1.00 83.62 197 ALA A CA 1
ATOM 1553 C C . ALA A 1 197 ? -15.938 -2.297 11.043 1.00 83.62 197 ALA A C 1
ATOM 1555 O O . ALA A 1 197 ? -16.205 -3.324 11.669 1.00 83.62 197 ALA A O 1
ATOM 1556 N N . ASN A 1 198 ? -14.796 -1.633 11.241 1.00 83.69 198 ASN A N 1
ATOM 1557 C CA . ASN A 1 198 ? -13.781 -2.082 12.184 1.00 83.69 198 ASN A CA 1
ATOM 1558 C C . ASN A 1 198 ? -14.015 -1.592 13.626 1.00 83.69 198 ASN A C 1
ATOM 1560 O O . ASN A 1 198 ? -13.264 -1.984 14.525 1.00 83.69 198 ASN A O 1
ATOM 1564 N N . THR A 1 199 ? -15.045 -0.775 13.871 1.00 85.06 199 THR A N 1
ATOM 1565 C CA . THR A 1 199 ? -15.397 -0.284 15.207 1.00 85.06 199 THR A CA 1
ATOM 1566 C C . THR A 1 199 ? -15.862 -1.431 16.111 1.00 85.06 199 THR A C 1
ATOM 1568 O O . THR A 1 199 ? -16.643 -2.292 15.702 1.00 85.06 199 THR A O 1
ATOM 1571 N N . ALA A 1 200 ? -15.429 -1.420 17.377 1.00 78.56 200 ALA A N 1
ATOM 1572 C CA . ALA A 1 200 ? -15.770 -2.451 18.364 1.00 78.56 200 ALA A CA 1
ATOM 1573 C C . ALA A 1 200 ? -17.287 -2.674 18.517 1.00 78.56 200 ALA A C 1
ATOM 1575 O O . ALA A 1 200 ? -17.726 -3.806 18.683 1.00 78.56 200 ALA A O 1
ATOM 1576 N N . VAL A 1 201 ? -18.087 -1.610 18.395 1.00 76.69 201 VAL A N 1
ATOM 1577 C CA . VAL A 1 201 ? -19.557 -1.675 18.447 1.00 76.69 201 VAL A CA 1
ATOM 1578 C C . VAL A 1 201 ? -20.125 -2.485 17.282 1.00 76.69 201 VAL A C 1
ATOM 1580 O O . VAL A 1 201 ? -20.974 -3.342 17.496 1.00 76.69 201 VAL A O 1
ATOM 1583 N N . VAL A 1 202 ? -19.639 -2.255 16.059 1.00 79.62 202 VAL A N 1
ATOM 1584 C CA . VAL A 1 202 ? -20.114 -2.968 14.863 1.00 79.62 202 VAL A CA 1
ATOM 1585 C C . VAL A 1 202 ? -19.707 -4.435 14.914 1.00 79.62 202 VAL A C 1
ATOM 1587 O O . VAL A 1 202 ? -20.523 -5.297 14.603 1.00 79.62 202 VAL A O 1
ATOM 1590 N N . LYS A 1 203 ? -18.490 -4.730 15.381 1.00 81.31 203 LYS A N 1
ATOM 1591 C CA . LYS A 1 203 ? -18.037 -6.113 15.588 1.00 81.31 203 LYS A CA 1
ATOM 1592 C C . LYS A 1 203 ? -18.862 -6.835 16.649 1.00 81.31 203 LYS A C 1
ATOM 1594 O O . LYS A 1 203 ? -19.389 -7.901 16.367 1.00 81.31 203 LYS A O 1
ATOM 1599 N N . ALA A 1 204 ? -19.059 -6.225 17.818 1.00 79.75 204 ALA A N 1
ATOM 1600 C CA . ALA A 1 204 ? -19.866 -6.810 18.888 1.00 79.75 204 ALA A CA 1
ATOM 1601 C C . ALA A 1 204 ? -21.326 -7.031 18.457 1.00 79.75 204 ALA A C 1
ATOM 1603 O O . ALA A 1 204 ? -21.939 -8.047 18.784 1.00 79.75 204 ALA A O 1
ATOM 1604 N N . PHE A 1 205 ? -21.882 -6.095 17.687 1.00 83.25 205 PHE A N 1
ATOM 1605 C CA . PHE A 1 205 ? -23.218 -6.229 17.125 1.00 83.25 205 PHE A CA 1
ATOM 1606 C C . PHE A 1 205 ? -23.287 -7.346 16.079 1.00 83.25 205 PHE A C 1
ATOM 1608 O O . PHE A 1 205 ? -24.204 -8.161 16.135 1.00 83.25 205 PHE A O 1
ATOM 1615 N N . ALA A 1 206 ? -22.316 -7.431 15.165 1.00 83.25 206 ALA A N 1
ATOM 1616 C CA . ALA A 1 206 ? -22.230 -8.507 14.181 1.00 83.25 206 ALA A CA 1
ATOM 1617 C C . ALA A 1 206 ? -22.116 -9.877 14.866 1.00 83.25 206 ALA A C 1
ATOM 1619 O O . ALA A 1 206 ? -22.905 -10.770 14.565 1.00 83.25 206 ALA A O 1
ATOM 1620 N N . ASP A 1 207 ? -21.232 -10.007 15.854 1.00 84.62 207 ASP A N 1
ATOM 1621 C CA . ASP A 1 207 ? -21.037 -11.244 16.615 1.00 84.62 207 ASP A CA 1
ATOM 1622 C C . ASP A 1 207 ? -22.299 -11.663 17.384 1.00 84.62 207 ASP A C 1
ATOM 1624 O O . ASP A 1 207 ? -22.538 -12.853 17.570 1.00 84.6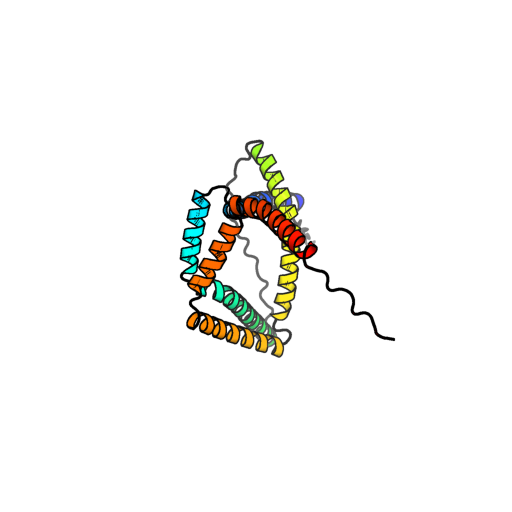2 207 ASP A O 1
ATOM 1628 N N . THR A 1 208 ? -23.145 -10.711 17.791 1.00 86.19 208 THR A N 1
ATOM 1629 C CA . THR A 1 208 ? -24.399 -11.001 18.509 1.00 86.19 208 THR A CA 1
ATOM 1630 C C . THR A 1 208 ? -25.565 -11.294 17.561 1.00 86.19 208 THR A C 1
ATOM 1632 O O . THR A 1 208 ? -26.358 -12.204 17.797 1.00 86.19 208 THR A O 1
ATOM 1635 N N . ILE A 1 209 ? -25.708 -10.527 16.478 1.00 83.81 209 ILE A N 1
ATOM 1636 C CA . ILE A 1 209 ? -26.890 -10.571 15.606 1.00 83.81 209 ILE A CA 1
ATOM 1637 C C . ILE A 1 209 ? -26.774 -11.649 14.527 1.00 83.81 209 ILE A C 1
ATOM 1639 O O . ILE A 1 209 ? -27.771 -12.308 14.222 1.00 83.81 209 ILE A O 1
ATOM 1643 N N . VAL A 1 210 ? -25.584 -11.856 13.955 1.00 85.62 210 VAL A N 1
ATOM 1644 C CA . VAL A 1 210 ? -25.352 -12.881 12.925 1.00 85.62 210 VAL A CA 1
ATOM 1645 C C . VAL A 1 210 ? -25.777 -14.279 13.393 1.00 85.62 210 VAL A C 1
ATOM 1647 O O . VAL A 1 210 ? -26.549 -14.910 12.667 1.00 85.62 210 VAL A O 1
ATOM 1650 N N . PRO A 1 211 ? -25.382 -14.781 14.582 1.00 89.38 211 PRO A N 1
ATOM 1651 C CA . PRO A 1 211 ? -25.806 -16.111 15.016 1.00 89.38 211 PRO A CA 1
ATOM 1652 C C . PRO A 1 211 ? -27.319 -16.200 15.251 1.00 89.38 211 PRO A C 1
ATOM 1654 O O . PRO A 1 211 ? -27.934 -17.180 14.840 1.00 89.38 211 PRO A O 1
ATOM 1657 N N . VAL A 1 212 ? -27.945 -15.162 15.816 1.00 85.88 212 VAL A N 1
ATOM 1658 C CA . VAL A 1 212 ? -29.402 -15.132 16.046 1.00 85.88 212 VAL A CA 1
ATOM 1659 C C . VAL A 1 212 ? -30.173 -15.143 14.724 1.00 85.88 212 VAL A C 1
ATOM 1661 O O . VAL A 1 212 ? -31.183 -15.835 14.593 1.00 85.88 212 VAL A O 1
ATOM 1664 N N . LEU A 1 213 ? -29.704 -14.407 13.714 1.00 85.19 213 LEU A N 1
ATOM 1665 C CA . LEU A 1 213 ? -30.304 -14.420 12.380 1.00 85.19 213 LEU A CA 1
ATOM 1666 C C . LEU A 1 213 ? -30.125 -15.772 11.687 1.00 85.19 213 LEU A C 1
ATOM 1668 O O . LEU A 1 213 ? -31.078 -16.254 11.074 1.00 85.19 213 LEU A O 1
ATOM 1672 N N . LEU A 1 214 ? -28.950 -16.396 11.804 1.00 84.94 214 LEU A N 1
ATOM 1673 C CA . LEU A 1 214 ? -28.693 -17.729 11.255 1.00 84.94 214 LEU A CA 1
ATOM 1674 C C . LEU A 1 214 ? -29.573 -18.794 11.918 1.00 84.94 214 LEU A C 1
ATOM 1676 O O . LEU A 1 214 ? -30.141 -19.634 11.221 1.00 84.94 214 LEU A O 1
ATOM 1680 N N . GLU A 1 215 ? -29.760 -18.724 13.235 1.00 88.69 215 GLU A N 1
ATOM 1681 C CA . GLU A 1 215 ? -30.662 -19.616 13.965 1.00 88.69 215 GLU A CA 1
ATOM 1682 C C . GLU A 1 215 ? -32.114 -19.427 13.501 1.00 88.69 215 GLU A C 1
ATOM 1684 O O . GLU A 1 215 ? -32.791 -20.388 13.131 1.00 88.69 215 GLU A O 1
ATOM 1689 N N . ARG A 1 216 ? -32.588 -18.177 13.414 1.00 82.31 216 ARG A N 1
ATOM 1690 C CA . ARG A 1 216 ? -33.943 -17.854 12.932 1.00 82.31 216 ARG A CA 1
ATOM 1691 C C . ARG A 1 216 ? -34.161 -18.269 11.474 1.00 82.31 216 ARG A C 1
ATOM 1693 O O . ARG A 1 216 ? -35.258 -18.718 11.132 1.00 82.31 216 ARG A O 1
ATOM 1700 N N . ALA A 1 217 ? -33.147 -18.128 10.621 1.00 83.00 217 ALA A N 1
ATOM 1701 C CA . ALA A 1 217 ? -33.190 -18.559 9.228 1.00 83.00 217 ALA A CA 1
ATOM 1702 C C . ALA A 1 217 ? -33.258 -20.091 9.120 1.00 83.00 217 ALA A C 1
ATOM 1704 O O . ALA A 1 217 ? -34.117 -20.607 8.402 1.00 83.00 217 ALA A O 1
ATOM 1705 N N . ASN A 1 218 ? -32.441 -20.815 9.892 1.00 84.44 218 ASN A N 1
ATOM 1706 C CA . ASN A 1 218 ? -32.466 -22.279 9.938 1.00 84.44 218 ASN A CA 1
ATOM 1707 C C . ASN A 1 218 ? -33.783 -22.828 10.496 1.00 84.44 218 ASN A C 1
ATOM 1709 O O . ASN A 1 218 ? -34.304 -23.800 9.957 1.00 84.44 218 ASN A O 1
ATOM 1713 N N . VAL A 1 219 ? -34.374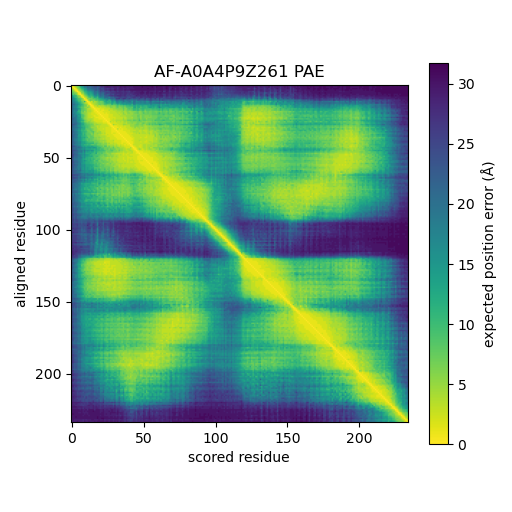 -22.193 11.514 1.00 83.69 219 VAL A N 1
ATOM 1714 C CA . VAL A 1 219 ? -35.694 -22.585 12.041 1.00 83.69 219 VAL A CA 1
ATOM 1715 C C . VAL A 1 219 ? -36.787 -22.402 10.984 1.00 83.69 219 VAL A C 1
ATOM 1717 O O . VAL A 1 219 ? -37.626 -23.284 10.802 1.00 83.69 219 VAL A O 1
ATOM 1720 N N . LYS A 1 220 ? -36.776 -21.291 10.236 1.00 78.69 220 LYS A N 1
ATOM 1721 C CA . LYS A 1 220 ? -37.737 -21.072 9.140 1.00 78.69 220 LYS A CA 1
ATOM 1722 C C . LYS A 1 220 ? -37.550 -22.057 7.984 1.00 78.69 220 LYS A C 1
ATOM 1724 O O . LYS A 1 220 ? -38.545 -22.527 7.442 1.00 78.69 220 LYS A O 1
ATOM 1729 N N . LEU A 1 221 ? -36.308 -22.386 7.626 1.00 75.38 221 LEU A N 1
ATOM 1730 C CA . LEU A 1 221 ? -35.995 -23.377 6.590 1.00 75.38 221 LEU A CA 1
ATOM 1731 C C . LEU A 1 221 ? -36.347 -24.807 7.030 1.00 75.38 221 LEU A C 1
ATOM 1733 O O . LEU A 1 221 ? -36.841 -25.587 6.222 1.00 75.38 221 LEU A O 1
ATOM 1737 N N . GLY A 1 222 ? -36.155 -25.143 8.309 1.00 74.69 222 GLY A N 1
ATOM 1738 C CA . GLY A 1 222 ? -36.527 -26.440 8.883 1.00 74.69 222 GLY A CA 1
ATOM 1739 C C . GLY A 1 222 ? -38.040 -26.653 9.000 1.00 74.69 222 GLY A C 1
ATOM 1740 O O . GLY A 1 222 ? -38.507 -27.780 8.839 1.00 74.69 222 GLY A O 1
ATOM 1741 N N . ASN A 1 223 ? -38.799 -25.573 9.215 1.00 70.12 223 ASN A N 1
ATOM 1742 C CA . ASN A 1 223 ? -40.265 -25.578 9.276 1.00 70.12 223 ASN A CA 1
ATOM 1743 C C . ASN A 1 223 ? -40.939 -25.372 7.907 1.00 70.12 223 ASN A C 1
ATOM 1745 O O . ASN A 1 223 ? -42.169 -25.369 7.829 1.00 70.12 223 ASN A O 1
ATOM 1749 N N . ALA A 1 224 ? -40.172 -25.195 6.827 1.00 69.94 224 ALA A N 1
ATOM 1750 C CA . ALA A 1 224 ? -40.733 -25.140 5.484 1.00 69.94 224 ALA A CA 1
ATOM 1751 C C . ALA A 1 224 ? -41.314 -26.521 5.114 1.00 69.94 224 ALA A C 1
ATOM 1753 O O . ALA A 1 224 ? -40.655 -27.542 5.341 1.00 69.94 224 ALA A O 1
ATOM 1754 N N . PRO A 1 225 ? -42.536 -26.591 4.554 1.00 63.62 225 PRO A N 1
ATOM 1755 C CA . PRO A 1 225 ? -43.158 -27.861 4.208 1.00 63.62 225 PRO A CA 1
ATOM 1756 C C . PRO A 1 225 ? -42.279 -28.607 3.197 1.00 63.62 225 PRO A C 1
ATOM 1758 O O . PRO A 1 225 ? -42.109 -28.176 2.056 1.00 63.62 225 PRO A O 1
ATOM 1761 N N . ARG A 1 226 ? -41.702 -29.738 3.621 1.00 66.12 226 ARG A N 1
ATOM 1762 C CA . ARG A 1 226 ? -41.009 -30.660 2.718 1.00 66.12 226 ARG A CA 1
ATOM 1763 C C . ARG A 1 226 ? -42.048 -31.232 1.766 1.00 66.12 226 ARG A C 1
ATOM 1765 O O . ARG A 1 226 ? -42.911 -32.000 2.184 1.00 66.12 226 ARG A O 1
ATOM 1772 N N . PHE A 1 227 ? -41.972 -30.845 0.495 1.00 67.19 227 PHE A N 1
ATOM 1773 C CA . PHE A 1 227 ? -42.792 -31.461 -0.539 1.00 67.19 227 PHE A CA 1
ATOM 1774 C C . PHE A 1 227 ? -42.560 -32.978 -0.516 1.00 67.19 227 PHE A C 1
ATOM 1776 O O . PHE A 1 227 ? -41.402 -33.410 -0.520 1.00 67.19 227 PHE A O 1
ATOM 1783 N N . PRO A 1 228 ? -43.629 -33.792 -0.454 1.00 65.94 228 PRO A N 1
ATOM 1784 C CA . PRO A 1 228 ? -43.478 -35.236 -0.435 1.00 65.94 228 PRO A CA 1
ATOM 1785 C C . PRO A 1 228 ? -42.791 -35.693 -1.729 1.00 65.94 228 PRO A C 1
ATOM 1787 O O . PRO A 1 228 ? -43.047 -35.119 -2.795 1.00 65.94 228 PRO A O 1
ATOM 1790 N N . PRO A 1 229 ? -41.916 -36.714 -1.666 1.00 61.94 229 PRO A N 1
ATOM 1791 C CA . PRO A 1 229 ? -41.284 -37.250 -2.860 1.00 61.94 229 PRO A CA 1
ATOM 1792 C C . PRO A 1 229 ? -42.378 -37.698 -3.829 1.00 61.94 229 PRO A C 1
ATOM 1794 O O . PRO A 1 229 ? -43.296 -38.427 -3.444 1.00 61.94 229 PRO A O 1
ATOM 1797 N N . LYS A 1 230 ? -42.298 -37.227 -5.081 1.00 61.50 230 LYS A N 1
ATOM 1798 C CA . LYS A 1 230 ? -43.190 -37.665 -6.159 1.00 61.50 230 LYS A CA 1
ATOM 1799 C C . LYS A 1 230 ? -43.121 -39.189 -6.223 1.00 61.50 230 LYS A C 1
ATOM 1801 O O . LYS A 1 230 ? -42.105 -39.744 -6.629 1.00 61.50 230 LYS A O 1
ATOM 1806 N N . GLN A 1 231 ? -44.195 -39.842 -5.789 1.00 57.81 231 GLN A N 1
ATOM 1807 C CA . GLN A 1 231 ? -44.385 -41.280 -5.929 1.00 57.81 231 GLN A CA 1
ATOM 1808 C C . GLN A 1 231 ? -44.260 -41.609 -7.422 1.00 57.81 231 GLN A C 1
ATOM 1810 O O . GLN A 1 231 ? -45.075 -41.166 -8.234 1.00 57.81 231 GLN A O 1
ATOM 1815 N N . ALA A 1 232 ? -43.188 -42.313 -7.787 1.00 61.12 232 ALA A N 1
ATOM 1816 C CA . ALA A 1 232 ? -42.972 -42.797 -9.139 1.00 61.12 232 ALA A CA 1
ATOM 1817 C C . ALA A 1 232 ? -44.058 -43.832 -9.449 1.00 61.12 232 ALA A C 1
ATOM 1819 O O . ALA A 1 232 ? -44.101 -44.902 -8.842 1.00 61.12 232 ALA A O 1
ATOM 1820 N N . LYS A 1 233 ? -44.965 -43.481 -10.365 1.00 55.41 233 LYS A N 1
ATOM 1821 C CA . LYS A 1 233 ? -45.983 -44.392 -10.888 1.00 55.41 233 LYS A CA 1
ATOM 1822 C C . LYS A 1 233 ? -45.268 -45.520 -11.644 1.00 55.41 233 LYS A C 1
ATOM 1824 O O . LYS A 1 233 ? -44.610 -45.244 -12.645 1.00 55.41 233 LYS A O 1
ATOM 1829 N N . ARG A 1 234 ? -45.355 -46.741 -11.109 1.00 58.69 234 ARG A N 1
ATOM 1830 C CA . ARG A 1 234 ? -45.134 -47.986 -11.856 1.00 58.69 234 ARG A CA 1
ATOM 1831 C C . ARG A 1 234 ? -46.326 -48.262 -12.760 1.00 58.69 234 ARG A C 1
ATOM 1833 O O . ARG A 1 234 ? -47.447 -47.867 -12.364 1.00 58.69 234 ARG A O 1
#

Foldseek 3Di:
DDDDPPPPPPVCVPVVVVVVLVVLVVLLVVVVVVVVVVCLLLPVDVVVVVVVLVVQLVVLVCCVVVVCVVLVVLLCLLVVLVVVVVVVVVCVVVVHDDDDPDDPPDDDDDDPDDDDDPVVVVSSVVSVVSCVVVVVVVVVVVVVVVVVVVQSHCPPVVSNVVVSVVSVVVSVVSVVCVVPDVSSVVSSVVVVCSSVCSYPVNVVCCVPVVVVVVVVVVVVVVPPDDDPPPDPDD

Solvent-accessible surface area (backbone atoms only — not comparable to full-atom values): 13543 Å² total; per-residue (Å²): 136,85,81,81,78,73,74,83,71,73,58,50,88,72,46,45,61,57,51,49,52,54,48,40,62,52,44,34,58,54,52,50,52,53,49,48,54,51,38,41,50,52,45,75,47,60,70,63,29,51,52,50,49,53,51,47,46,59,52,20,71,50,48,62,59,70,65,45,48,64,56,50,51,54,50,48,49,43,52,53,45,48,52,52,51,53,49,52,55,49,31,64,74,66,72,51,79,77,82,76,83,76,79,78,82,78,81,70,88,82,78,88,76,82,90,71,65,72,65,52,57,54,50,48,50,52,19,49,52,47,47,61,64,44,49,56,57,50,50,56,50,46,51,57,49,52,60,53,48,55,62,50,37,69,84,48,61,69,59,36,51,50,50,50,50,49,52,52,49,47,52,53,50,49,54,50,48,59,70,76,38,77,51,38,60,54,52,32,51,54,51,55,46,57,46,53,61,45,26,66,67,49,45,54,47,46,70,56,46,51,58,54,52,52,51,55,50,50,52,54,62,69,69,46,84,75,75,73,79,81,78,78,83,126